Protein AF-A0A150N2N0-F1 (afdb_monomer)

Radius of gyration: 21.93 Å; Cα contacts (8 Å, |Δi|>4): 227; chains: 1; bounding box: 65×49×50 Å

Mean predicted aligned error: 9.61 Å

Sequence (231 aa):
MAVIAIAGAIGAVGRRQTVTPSSVGITPFIRRSTGFLLLSLFAVLLIALPLARAWIHSPLWALFDSFYRAGALVFGGGHVVLPLLEAEVVPQGWVTASQFLAGYSAAQAVPGPLFTLAAYIGMAAFGWKGALVATIGIFLPSFLLVLGAFPFWHWLRHQPRFQAALAGINAAVVGILLAALYDPIWTKAVNEPADFTFALSAFLLLAVWKWPAWAVVLVSFVGGWLRALFG

Nearest PDB structures (foldseek):
  7ae6-assembly1_B  TM=2.135E-01  e=1.961E+00  Aphanizomenon flos-aquae 2012/KM1/D3
  1mki-assembly1_A  TM=2.345E-01  e=3.061E+00  Bacillus subtilis
  3agf-assembly1_B-2  TM=2.404E-01  e=3.997E+00  Bacillus subtilis
  2osu-assembly1_B  TM=1.848E-01  e=7.128E+00  Bacillus subtilis

Solvent-accessible surface area (backbone atoms only — not comparable to full-atom values): 12308 Å² total; per-residue (Å²): 107,68,66,41,54,51,28,21,54,51,18,39,72,42,79,71,51,82,70,81,72,76,85,78,81,77,78,66,88,53,56,61,68,58,13,51,52,30,42,49,49,44,55,47,50,70,56,47,38,65,59,44,48,78,77,45,92,42,72,66,55,49,44,25,37,52,26,26,51,43,34,61,70,56,70,86,56,67,75,58,38,48,64,52,48,49,66,57,35,39,83,71,63,47,40,53,68,67,56,51,50,51,41,51,54,52,35,70,72,42,96,67,65,56,66,57,35,37,31,50,51,16,32,70,50,54,36,72,63,24,16,52,41,22,41,48,18,33,47,48,40,51,52,28,47,53,60,17,43,47,46,45,42,76,61,48,67,71,34,44,45,54,48,15,16,51,52,21,27,52,51,37,52,52,50,51,52,50,46,42,47,47,53,62,49,41,65,71,61,46,84,47,79,65,40,44,53,53,53,50,50,48,46,44,40,44,72,75,68,59,48,58,67,72,59,48,51,50,53,52,48,54,54,52,53,53,48,69,74,78,107

Structure (mmCIF, N/CA/C/O backbone):
data_AF-A0A150N2N0-F1
#
_entry.id   AF-A0A150N2N0-F1
#
loop_
_atom_site.group_PDB
_atom_site.id
_atom_site.type_symbol
_atom_site.label_atom_id
_atom_site.label_alt_id
_atom_site.label_comp_id
_atom_site.label_asym_id
_atom_site.label_entity_id
_atom_site.label_seq_id
_atom_site.pdbx_PDB_ins_code
_atom_site.Cartn_x
_atom_site.Cartn_y
_atom_site.Cartn_z
_atom_site.occupancy
_atom_site.B_iso_or_equiv
_atom_site.auth_seq_id
_atom_site.auth_comp_id
_atom_site.auth_asym_id
_atom_site.auth_atom_id
_atom_site.pdbx_PDB_model_num
ATOM 1 N N . MET A 1 1 ? 0.603 -7.672 8.193 1.00 64.75 1 MET A N 1
ATOM 2 C CA . MET A 1 1 ? -0.777 -8.219 8.181 1.00 64.75 1 MET A CA 1
ATOM 3 C C . MET A 1 1 ? -1.097 -9.072 9.403 1.00 64.75 1 MET A C 1
ATOM 5 O O . MET A 1 1 ? -2.051 -8.738 10.091 1.00 64.75 1 MET A O 1
ATOM 9 N N . ALA A 1 2 ? -0.305 -10.103 9.730 1.00 75.56 2 ALA A N 1
ATOM 10 C CA . ALA A 1 2 ? -0.555 -10.960 10.900 1.00 75.56 2 ALA A CA 1
ATOM 11 C C . ALA A 1 2 ? -0.675 -10.176 12.224 1.00 75.56 2 ALA A C 1
ATOM 13 O O . ALA A 1 2 ? -1.624 -10.381 12.970 1.00 75.56 2 ALA A O 1
ATOM 14 N N . VAL A 1 3 ? 0.216 -9.205 12.461 1.00 79.19 3 VAL A N 1
ATOM 15 C CA . VAL A 1 3 ? 0.183 -8.339 13.657 1.00 79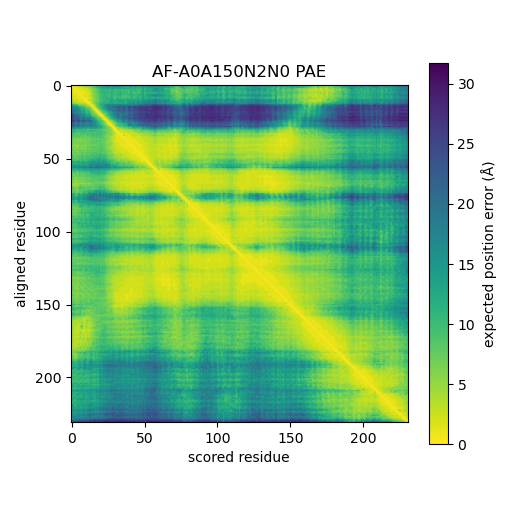.19 3 VAL A CA 1
ATOM 16 C C . VAL A 1 3 ? -1.131 -7.553 13.765 1.00 79.19 3 VAL A C 1
ATOM 18 O O . VAL A 1 3 ? -1.731 -7.500 14.833 1.00 79.19 3 VAL A O 1
ATOM 21 N N . ILE A 1 4 ? -1.620 -7.002 12.650 1.00 79.06 4 ILE A N 1
ATOM 22 C CA . ILE A 1 4 ? -2.876 -6.239 12.597 1.00 79.06 4 ILE A CA 1
ATOM 23 C C . ILE A 1 4 ? -4.077 -7.157 12.862 1.00 79.06 4 ILE A C 1
ATOM 25 O O . ILE A 1 4 ? -4.966 -6.803 13.633 1.00 79.06 4 ILE A O 1
ATOM 29 N N . ALA A 1 5 ? -4.089 -8.353 12.265 1.00 79.75 5 ALA A N 1
ATOM 30 C CA . ALA A 1 5 ? -5.158 -9.330 12.460 1.00 79.75 5 ALA A CA 1
ATOM 31 C C . ALA A 1 5 ? -5.227 -9.828 13.914 1.00 79.75 5 ALA A C 1
ATOM 33 O O . ALA A 1 5 ? -6.307 -9.873 14.502 1.00 79.75 5 ALA A O 1
ATOM 34 N N . ILE A 1 6 ? -4.073 -10.138 14.516 1.00 83.75 6 ILE A N 1
ATOM 35 C CA . ILE A 1 6 ? -3.967 -10.557 15.919 1.00 83.75 6 ILE A CA 1
ATOM 36 C C . ILE A 1 6 ? -4.420 -9.427 16.845 1.00 83.75 6 ILE A C 1
ATOM 38 O O . ILE A 1 6 ? -5.231 -9.658 17.736 1.00 83.75 6 ILE A O 1
ATOM 42 N N . ALA A 1 7 ? -3.970 -8.195 16.610 1.00 79.94 7 ALA A N 1
ATOM 43 C CA . ALA A 1 7 ? -4.387 -7.051 17.410 1.00 79.94 7 ALA A CA 1
ATOM 44 C C . ALA A 1 7 ? -5.886 -6.748 17.286 1.00 79.94 7 ALA A C 1
ATOM 46 O O . ALA A 1 7 ? -6.519 -6.394 18.278 1.00 79.94 7 ALA A O 1
ATOM 47 N N . GLY A 1 8 ? -6.478 -6.947 16.105 1.00 77.62 8 GLY A N 1
ATOM 48 C CA . GLY A 1 8 ? -7.925 -6.869 15.911 1.00 77.62 8 GLY A CA 1
ATOM 49 C C . GLY A 1 8 ? -8.683 -7.949 16.684 1.00 77.62 8 GLY A C 1
ATOM 50 O O . GLY A 1 8 ? -9.685 -7.644 17.327 1.00 77.62 8 GLY A O 1
ATOM 51 N N . ALA A 1 9 ? -8.189 -9.190 16.689 1.00 82.44 9 ALA A N 1
ATOM 52 C CA . ALA A 1 9 ? -8.776 -10.282 17.465 1.00 82.44 9 ALA A CA 1
ATOM 53 C C . ALA A 1 9 ? -8.663 -10.035 18.980 1.00 82.44 9 ALA A C 1
ATOM 55 O O . ALA A 1 9 ? -9.652 -10.164 19.702 1.00 82.44 9 ALA A O 1
ATOM 56 N N . ILE A 1 10 ? -7.490 -9.604 19.456 1.00 83.06 10 ILE A N 1
ATOM 57 C CA . ILE A 1 10 ? -7.262 -9.230 20.859 1.00 83.06 10 ILE A CA 1
ATOM 58 C C . ILE A 1 10 ? -8.149 -8.043 21.240 1.00 83.06 10 ILE A C 1
ATOM 60 O O . ILE A 1 10 ? -8.784 -8.074 22.288 1.00 83.06 10 ILE A O 1
ATOM 64 N N . GLY A 1 11 ? -8.259 -7.029 20.379 1.00 77.69 11 GLY A N 1
ATOM 65 C CA . GLY A 1 11 ? -9.152 -5.888 20.573 1.00 77.69 11 GLY A CA 1
ATOM 66 C C . GLY A 1 11 ? -10.621 -6.304 20.660 1.00 77.69 11 GLY A C 1
ATOM 67 O O . GLY A 1 11 ? -11.327 -5.858 21.556 1.00 77.69 11 GLY A O 1
ATOM 68 N N . ALA A 1 12 ? -11.075 -7.223 19.802 1.00 77.06 12 ALA A N 1
ATOM 69 C CA . ALA A 1 12 ? -12.449 -7.736 19.808 1.00 77.06 12 ALA A CA 1
ATOM 70 C C . ALA A 1 12 ? -12.810 -8.516 21.087 1.00 77.06 12 ALA A C 1
ATOM 72 O O . ALA A 1 12 ? -13.980 -8.541 21.488 1.00 77.06 12 ALA A O 1
ATOM 73 N N . VAL A 1 13 ? -11.817 -9.171 21.698 1.00 79.31 13 VAL A N 1
ATOM 74 C CA . VAL A 1 13 ? -11.944 -9.948 22.943 1.00 79.31 13 VAL A CA 1
ATOM 75 C C . VAL A 1 13 ? -11.681 -9.081 24.188 1.00 79.31 13 VAL A C 1
ATOM 77 O O . VAL A 1 13 ? -12.205 -9.374 25.263 1.00 79.31 13 VAL A O 1
ATOM 80 N N . GLY A 1 14 ? -10.913 -7.998 24.044 1.00 71.25 14 GLY A N 1
ATOM 81 C CA . GLY A 1 14 ? -10.526 -7.057 25.094 1.00 71.25 14 GLY A CA 1
ATOM 82 C C . GLY A 1 14 ? -11.666 -6.177 25.623 1.00 71.25 14 GLY A C 1
ATOM 83 O O . GLY A 1 14 ? -12.816 -6.250 25.182 1.00 71.25 14 GLY A O 1
ATOM 84 N N . ARG A 1 15 ? -11.361 -5.345 26.633 1.00 63.00 15 ARG A N 1
ATOM 85 C CA . ARG A 1 15 ? -12.365 -4.530 27.345 1.00 63.00 15 ARG A CA 1
ATOM 86 C C . ARG A 1 15 ? -13.169 -3.659 26.374 1.00 63.00 15 ARG A C 1
ATOM 88 O O . ARG A 1 15 ? -12.616 -2.872 25.613 1.00 63.00 15 ARG A O 1
ATOM 95 N N . ARG A 1 16 ? -14.495 -3.785 26.473 1.00 61.50 16 ARG A N 1
ATOM 96 C CA . ARG A 1 16 ? -15.495 -3.072 25.669 1.00 61.50 16 ARG A CA 1
ATOM 97 C C . ARG A 1 16 ? -15.405 -1.571 25.946 1.00 61.50 16 ARG A C 1
ATOM 99 O O . ARG A 1 16 ? -15.968 -1.095 26.926 1.00 61.50 16 ARG A O 1
ATOM 106 N N . GLN A 1 17 ? -14.698 -0.831 25.102 1.00 55.53 17 GLN A N 1
ATOM 107 C CA . GLN A 1 17 ? -14.782 0.625 25.100 1.00 55.53 17 GLN A CA 1
ATOM 108 C C . GLN A 1 17 ? -15.999 1.020 24.268 1.00 55.53 17 GLN A C 1
ATOM 110 O O . GLN A 1 17 ? -16.064 0.734 23.076 1.00 55.53 17 GLN A O 1
ATOM 115 N N . THR A 1 18 ? -16.991 1.631 24.909 1.00 53.84 18 THR A N 1
ATOM 116 C CA . THR A 1 18 ? -18.127 2.247 24.224 1.00 53.84 18 THR A CA 1
ATOM 117 C C . THR A 1 18 ? -17.672 3.599 23.695 1.00 53.84 18 THR A C 1
ATOM 119 O O . THR A 1 18 ? -17.718 4.597 24.412 1.00 53.84 18 THR A O 1
ATOM 122 N N . VAL A 1 19 ? -17.193 3.640 22.454 1.00 57.94 19 VAL A N 1
ATOM 123 C CA . VAL A 1 19 ? -17.004 4.914 21.760 1.00 57.94 19 VAL A CA 1
ATOM 124 C C . VAL A 1 19 ? -18.392 5.368 21.329 1.00 57.94 19 VAL A C 1
ATOM 126 O O . VAL A 1 19 ? -19.031 4.705 20.511 1.00 57.94 19 VAL A O 1
ATOM 129 N N . THR A 1 20 ? -18.895 6.456 21.910 1.00 55.44 20 THR A N 1
ATOM 130 C CA . THR A 1 20 ? -20.211 7.018 21.584 1.00 55.44 20 THR A CA 1
ATOM 131 C C . THR A 1 20 ? -20.227 7.402 20.098 1.00 55.44 20 THR A C 1
ATOM 133 O O . THR A 1 20 ? -19.494 8.311 19.703 1.00 55.44 20 THR A O 1
ATOM 136 N N . PRO A 1 21 ? -20.984 6.707 19.229 1.00 57.72 21 PRO A N 1
ATOM 137 C CA . PRO A 1 21 ? -20.920 6.970 17.798 1.00 57.72 21 PRO A CA 1
ATOM 138 C C . PRO A 1 21 ? -21.544 8.336 17.479 1.00 57.72 21 PRO A C 1
ATOM 140 O O . PRO A 1 21 ? -22.684 8.603 17.849 1.00 57.72 21 PRO A O 1
ATOM 143 N N . SER A 1 22 ? -20.820 9.197 16.756 1.00 56.09 22 SER A N 1
ATOM 144 C CA . SER A 1 22 ? -21.325 10.497 16.287 1.00 56.09 22 SER A CA 1
ATOM 145 C C . SER A 1 22 ? -22.575 10.313 15.411 1.00 56.09 22 SER A C 1
ATOM 147 O O . SER A 1 22 ? -22.555 9.531 14.460 1.00 56.09 22 SER A O 1
ATOM 149 N N . SER A 1 23 ? -23.660 11.026 15.703 1.00 52.75 23 SER A N 1
ATOM 150 C CA . SER A 1 23 ? -25.030 10.814 15.198 1.00 52.75 23 SER A CA 1
ATOM 151 C C . SER A 1 23 ? -25.284 11.158 13.718 1.00 52.75 23 SER A C 1
ATOM 153 O O . SER A 1 23 ? -26.412 11.467 13.341 1.00 52.75 23 SER A O 1
ATOM 155 N N . VAL A 1 24 ? -24.283 11.072 12.836 1.00 58.88 24 VAL A N 1
ATOM 156 C CA . VAL A 1 24 ? -24.518 11.222 11.392 1.00 58.88 24 VAL A CA 1
ATOM 157 C C . VAL A 1 24 ? -25.285 9.990 10.901 1.00 58.88 24 VAL A C 1
ATOM 159 O O . VAL A 1 24 ? -24.726 8.895 10.765 1.00 58.88 24 VAL A O 1
ATOM 162 N N . GLY A 1 25 ? -26.595 10.163 10.719 1.00 57.44 25 GLY A N 1
ATOM 163 C CA . GLY A 1 25 ? -27.523 9.156 10.223 1.00 57.44 25 GLY A CA 1
ATOM 164 C C . GLY A 1 25 ? -27.363 8.971 8.721 1.00 57.44 25 GLY A C 1
ATOM 165 O O . GLY A 1 25 ? -27.988 9.674 7.936 1.00 57.44 25 GLY A O 1
ATOM 166 N N . ILE A 1 26 ? -26.523 8.021 8.315 1.00 64.69 26 ILE A N 1
ATOM 167 C CA . ILE A 1 26 ? -26.463 7.567 6.924 1.00 64.69 26 ILE A CA 1
ATOM 168 C C . ILE A 1 26 ? -27.561 6.517 6.750 1.00 64.69 26 ILE A C 1
ATOM 170 O O . ILE A 1 26 ? -27.473 5.426 7.320 1.00 64.69 26 ILE A O 1
ATOM 174 N N . THR A 1 27 ? -28.608 6.842 5.996 1.00 66.69 27 THR A N 1
ATOM 175 C CA . THR A 1 27 ? -29.641 5.872 5.623 1.00 66.69 27 THR A CA 1
ATOM 176 C C . THR A 1 27 ? -29.081 4.930 4.548 1.00 66.69 27 THR A C 1
ATOM 178 O O . THR A 1 27 ? -28.557 5.386 3.528 1.00 66.69 27 THR A O 1
ATOM 181 N N . PRO A 1 28 ? -29.127 3.600 4.750 1.00 66.00 28 PRO A N 1
ATOM 182 C CA . PRO A 1 28 ? -28.588 2.668 3.772 1.00 66.00 28 PRO A CA 1
ATOM 183 C C . PRO A 1 28 ? -29.508 2.595 2.545 1.00 66.00 28 PRO A C 1
ATOM 185 O O . PRO A 1 28 ? -30.591 2.024 2.605 1.00 66.00 28 PRO A O 1
ATOM 188 N N . PHE A 1 29 ? -29.057 3.145 1.417 1.00 72.12 29 PHE A N 1
ATOM 189 C CA . PHE A 1 29 ? -29.706 3.010 0.106 1.00 72.12 29 PHE A CA 1
ATOM 190 C C . PHE A 1 29 ? -29.569 1.592 -0.499 1.00 72.12 29 PHE A C 1
ATOM 192 O O . PHE A 1 29 ? -30.350 1.195 -1.357 1.00 72.12 29 PHE A O 1
ATOM 199 N N . ILE A 1 30 ? -28.590 0.799 -0.044 1.00 80.50 30 ILE A N 1
ATOM 200 C CA . ILE A 1 30 ? -28.284 -0.539 -0.581 1.00 80.50 30 ILE A CA 1
ATOM 201 C C . ILE A 1 30 ? -28.975 -1.629 0.251 1.00 80.50 30 ILE A C 1
ATOM 203 O O . ILE A 1 30 ? -28.965 -1.598 1.482 1.00 80.50 30 ILE A O 1
ATOM 207 N N . ARG A 1 31 ? -29.542 -2.646 -0.413 1.00 86.31 31 ARG A N 1
ATOM 208 C CA . ARG A 1 31 ? -30.164 -3.806 0.250 1.00 86.31 31 ARG A CA 1
ATOM 209 C C . ARG A 1 31 ? -29.100 -4.732 0.859 1.00 86.31 31 ARG A C 1
ATOM 211 O O . ARG A 1 31 ? -28.061 -4.984 0.252 1.00 86.31 31 ARG A O 1
ATOM 218 N N . ARG A 1 32 ? -29.384 -5.326 2.027 1.00 85.75 32 ARG A N 1
ATOM 219 C CA . ARG A 1 32 ? -28.456 -6.250 2.721 1.00 85.75 32 ARG A CA 1
ATOM 220 C C . ARG A 1 32 ? -28.019 -7.451 1.870 1.00 85.75 32 ARG A C 1
ATOM 222 O O . ARG A 1 32 ? -26.875 -7.872 1.978 1.00 85.75 32 ARG A O 1
ATOM 229 N N . SER A 1 33 ? -28.895 -7.974 1.008 1.00 87.88 33 SER A N 1
ATOM 230 C CA . SER A 1 33 ? -28.568 -9.073 0.085 1.00 87.88 33 SER A CA 1
ATOM 231 C C . SER A 1 33 ? -27.480 -8.685 -0.919 1.00 87.88 33 SER A C 1
ATOM 233 O O . SER A 1 33 ? -26.556 -9.456 -1.153 1.00 87.88 33 SER A O 1
ATOM 235 N N . THR A 1 34 ? -27.559 -7.469 -1.467 1.00 89.94 34 THR A N 1
ATOM 236 C CA . THR A 1 34 ? -26.540 -6.914 -2.366 1.00 89.94 34 THR A CA 1
ATOM 237 C C . THR A 1 34 ? -25.222 -6.713 -1.623 1.00 89.94 34 THR A C 1
ATOM 239 O O . THR A 1 34 ? -24.168 -7.024 -2.164 1.00 89.94 34 THR A O 1
ATOM 242 N N . GLY A 1 35 ? -25.281 -6.281 -0.359 1.00 89.81 35 GLY A N 1
ATOM 243 C CA . GLY A 1 35 ? -24.103 -6.181 0.504 1.00 89.81 35 GLY A CA 1
ATOM 244 C C . GLY A 1 35 ? -23.360 -7.510 0.651 1.00 89.81 35 GLY A C 1
ATOM 245 O O . GLY A 1 35 ? -22.162 -7.577 0.390 1.00 89.81 35 GLY A O 1
ATOM 246 N N . PHE A 1 36 ? -24.079 -8.584 0.997 1.00 92.62 36 PHE A N 1
ATOM 247 C CA . PHE A 1 36 ? -23.489 -9.924 1.075 1.00 92.62 36 PHE A CA 1
ATOM 248 C C . PHE A 1 36 ? -22.896 -10.374 -0.257 1.00 92.62 36 PHE A C 1
ATOM 250 O O . PHE A 1 36 ? -21.769 -10.852 -0.271 1.00 92.62 36 PHE A O 1
ATOM 257 N N . LEU A 1 37 ? -23.604 -10.171 -1.370 1.00 94.62 37 LEU A N 1
ATOM 258 C CA . LEU A 1 37 ? -23.110 -10.553 -2.692 1.00 94.62 37 LEU A CA 1
ATOM 259 C C . LEU A 1 37 ? -21.790 -9.849 -3.043 1.00 94.62 37 LEU A C 1
ATOM 261 O O . LEU A 1 37 ? -20.869 -10.500 -3.527 1.00 94.62 37 LEU A O 1
ATOM 265 N N . LEU A 1 38 ? -21.668 -8.550 -2.759 1.00 94.69 38 LEU A N 1
ATOM 266 C CA . LEU A 1 38 ? -20.443 -7.784 -3.016 1.00 94.69 38 LEU A CA 1
ATOM 267 C C . LEU A 1 38 ? -19.278 -8.225 -2.120 1.00 94.69 38 LEU A C 1
ATOM 269 O O . LEU A 1 38 ? -18.155 -8.359 -2.602 1.00 94.69 38 LEU A O 1
ATOM 273 N N . LEU A 1 39 ? -19.541 -8.500 -0.838 1.00 93.69 39 LEU A N 1
ATOM 274 C CA . LEU A 1 39 ? -18.525 -9.003 0.094 1.00 93.69 39 LEU A CA 1
ATOM 275 C C . LEU A 1 39 ? -18.078 -10.427 -0.260 1.00 93.69 39 LEU A C 1
ATOM 277 O O . LEU A 1 39 ? -16.888 -10.737 -0.205 1.00 93.69 39 LEU A O 1
ATOM 281 N N . SER A 1 40 ? -19.014 -11.287 -0.663 1.00 94.44 40 SER A N 1
ATOM 282 C CA . SER A 1 40 ? -18.711 -12.625 -1.166 1.00 94.44 40 SER A CA 1
ATOM 283 C C . SER A 1 40 ? -17.900 -12.550 -2.453 1.00 94.44 40 SER A C 1
ATOM 285 O O . SER A 1 40 ? -16.893 -13.239 -2.559 1.00 94.44 40 SER A O 1
ATOM 287 N N . LEU A 1 41 ? -18.274 -11.682 -3.397 1.00 95.44 41 LEU A N 1
ATOM 288 C CA . LEU A 1 41 ? -17.510 -11.462 -4.624 1.00 95.44 41 LEU A CA 1
ATOM 289 C C . LEU A 1 41 ? -16.088 -10.980 -4.317 1.00 95.44 41 LEU A C 1
ATOM 291 O O . LEU A 1 41 ? -15.139 -11.507 -4.888 1.00 95.44 41 LEU A O 1
ATOM 295 N N . PHE A 1 42 ? -15.927 -10.044 -3.377 1.00 95.19 42 PHE A N 1
ATOM 296 C CA . PHE A 1 42 ? -14.611 -9.592 -2.926 1.00 95.19 42 PHE A CA 1
ATOM 297 C C . PHE A 1 42 ? -13.740 -10.756 -2.433 1.00 95.19 42 PHE A C 1
ATOM 299 O O . PHE A 1 42 ? -12.600 -10.909 -2.880 1.00 95.19 42 PHE A O 1
ATOM 306 N N . ALA A 1 43 ? -14.285 -11.584 -1.535 1.00 93.94 43 ALA A N 1
ATOM 307 C CA . ALA A 1 43 ? -13.566 -12.706 -0.941 1.00 93.94 43 ALA A CA 1
ATOM 308 C C . ALA A 1 43 ? -13.248 -13.797 -1.974 1.00 93.94 43 ALA A C 1
ATOM 310 O O . ALA A 1 43 ? -12.134 -14.319 -2.001 1.00 93.94 43 ALA A O 1
ATOM 311 N N . VAL A 1 44 ? -14.206 -14.105 -2.853 1.00 94.88 44 VAL A N 1
ATOM 312 C CA . VAL A 1 44 ? -14.024 -15.067 -3.942 1.00 94.88 44 VAL A CA 1
ATOM 313 C C . VAL A 1 44 ? -12.931 -14.592 -4.887 1.00 94.88 44 VAL A C 1
ATOM 315 O O . VAL A 1 44 ? -12.029 -15.368 -5.166 1.00 94.88 44 VAL A O 1
ATOM 318 N N . LEU A 1 45 ? -12.945 -13.333 -5.333 1.00 93.75 45 LEU A N 1
ATOM 319 C CA . LEU A 1 45 ? -11.901 -12.798 -6.212 1.00 93.75 45 LEU A CA 1
ATOM 320 C C . LEU A 1 45 ? -10.519 -12.837 -5.549 1.00 93.75 45 LEU A C 1
ATOM 322 O O . LEU A 1 45 ? -9.552 -13.231 -6.192 1.00 93.75 45 LEU A O 1
ATOM 326 N N . LEU A 1 46 ? -10.425 -12.513 -4.256 1.00 92.06 46 LEU A N 1
ATOM 327 C CA . LEU A 1 46 ? -9.152 -12.513 -3.528 1.00 92.06 46 LEU A CA 1
ATOM 328 C C . LEU A 1 46 ? -8.489 -13.900 -3.476 1.00 92.06 46 LEU A C 1
ATOM 330 O O . LEU A 1 46 ? -7.264 -13.991 -3.465 1.00 92.06 46 LEU A O 1
ATOM 334 N N . ILE A 1 47 ? -9.291 -14.968 -3.446 1.00 92.44 47 ILE A N 1
ATOM 335 C CA . ILE A 1 47 ? -8.811 -16.356 -3.388 1.00 92.44 47 ILE A CA 1
ATOM 336 C C . ILE A 1 47 ? -8.695 -16.960 -4.793 1.00 92.44 47 ILE A C 1
ATOM 338 O O . ILE A 1 47 ? -7.723 -17.646 -5.099 1.00 92.44 47 ILE A O 1
ATOM 342 N N . ALA A 1 48 ? -9.671 -16.712 -5.663 1.00 91.38 48 ALA A N 1
ATOM 343 C CA . ALA A 1 48 ? -9.758 -17.333 -6.978 1.00 91.38 48 ALA A CA 1
ATOM 344 C C . ALA A 1 48 ? -8.744 -16.762 -7.976 1.00 91.38 48 ALA A C 1
ATOM 346 O O . ALA A 1 48 ? -8.237 -17.522 -8.793 1.00 91.38 48 ALA A O 1
ATOM 347 N N . LEU A 1 49 ? -8.418 -15.464 -7.920 1.00 90.44 49 LEU A N 1
ATOM 348 C CA . LEU A 1 49 ? -7.448 -14.841 -8.831 1.00 90.44 49 LEU A CA 1
ATOM 349 C C . LEU A 1 49 ? -6.041 -15.465 -8.764 1.00 90.44 49 LEU A C 1
ATOM 351 O O . LEU A 1 49 ? -5.554 -15.881 -9.822 1.00 90.44 49 LEU A O 1
ATOM 355 N N . PRO A 1 50 ? -5.406 -15.628 -7.583 1.00 87.94 50 PRO A N 1
ATOM 356 C CA . PRO A 1 50 ? -4.079 -16.238 -7.503 1.00 87.94 50 PRO A CA 1
ATOM 357 C C . PRO A 1 50 ? -4.105 -17.725 -7.876 1.00 87.94 50 PRO A C 1
ATOM 359 O O . PRO A 1 50 ? -3.153 -18.225 -8.471 1.00 87.94 50 PRO A O 1
ATOM 362 N N . LEU A 1 51 ? -5.208 -18.432 -7.597 1.00 88.75 51 LEU A N 1
ATOM 363 C CA . LEU A 1 51 ? -5.391 -19.815 -8.046 1.00 88.75 51 LEU A CA 1
ATOM 364 C C . LEU A 1 51 ? -5.510 -19.889 -9.569 1.00 88.75 51 LEU A C 1
ATOM 366 O O . LEU A 1 51 ? -4.850 -20.709 -10.197 1.00 88.75 51 LEU A O 1
ATOM 370 N N . ALA A 1 52 ? -6.307 -19.009 -10.174 1.00 87.31 52 ALA A N 1
ATOM 371 C CA . ALA A 1 52 ? -6.504 -18.946 -11.617 1.00 87.31 52 ALA A CA 1
ATOM 372 C C . ALA A 1 52 ? -5.217 -18.556 -12.357 1.00 87.31 52 ALA A C 1
ATOM 374 O O . ALA A 1 52 ? -4.981 -19.044 -13.460 1.00 87.31 52 ALA A O 1
ATOM 375 N N . ARG A 1 53 ? -4.347 -17.744 -11.742 1.00 84.56 53 ARG A N 1
ATOM 376 C CA . ARG A 1 53 ? -3.027 -17.393 -12.289 1.00 84.56 53 ARG A CA 1
ATOM 377 C C . ARG A 1 53 ? -2.139 -18.615 -12.542 1.00 84.56 53 ARG A C 1
ATOM 379 O O . ARG A 1 53 ? -1.342 -18.578 -13.470 1.00 84.56 53 ARG A O 1
ATOM 386 N N . ALA A 1 54 ? -2.296 -19.701 -11.781 1.00 82.31 54 ALA A N 1
ATOM 387 C CA . ALA A 1 54 ? -1.543 -20.938 -12.009 1.00 82.31 54 ALA A CA 1
ATOM 388 C C . ALA A 1 54 ? -1.937 -21.664 -13.311 1.00 82.31 54 ALA A C 1
ATOM 390 O O . ALA A 1 54 ? -1.157 -22.452 -13.836 1.00 82.31 54 ALA A O 1
ATOM 391 N N . TRP A 1 55 ? -3.135 -21.396 -13.840 1.00 86.94 55 TRP A N 1
ATOM 392 C CA . TRP A 1 55 ? -3.677 -22.065 -15.028 1.00 86.94 55 TRP A CA 1
ATOM 393 C C . TRP A 1 55 ? -3.748 -21.128 -16.243 1.00 86.94 55 TRP A C 1
ATOM 395 O O . TRP A 1 55 ? -3.628 -21.567 -17.387 1.00 86.94 55 TRP A O 1
ATOM 405 N N . ILE A 1 56 ? -3.925 -19.824 -16.008 1.00 85.75 56 ILE A N 1
ATOM 406 C CA . ILE A 1 56 ? -4.090 -18.799 -17.041 1.00 85.75 56 ILE A CA 1
ATOM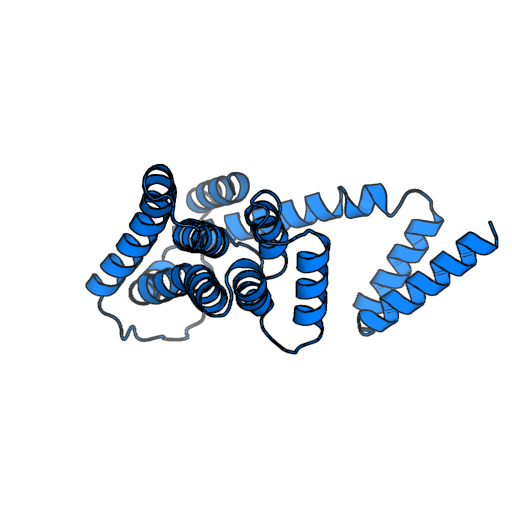 407 C C . ILE A 1 56 ? -2.761 -18.070 -17.260 1.00 85.75 56 ILE A C 1
ATOM 409 O O . ILE A 1 56 ? -2.389 -17.176 -16.504 1.00 85.75 56 ILE A O 1
ATOM 413 N N . HIS A 1 57 ? -2.089 -18.378 -18.369 1.00 81.81 57 HIS A N 1
ATOM 414 C CA . HIS A 1 57 ? -0.804 -17.783 -18.761 1.00 81.81 57 HIS A CA 1
ATOM 415 C C . HIS A 1 57 ? -0.943 -16.392 -19.421 1.00 81.81 57 HIS A C 1
ATOM 417 O O . HIS A 1 57 ? -0.205 -16.052 -20.343 1.00 81.81 57 HIS A O 1
ATOM 423 N N . SER A 1 58 ? -1.909 -15.578 -18.983 1.00 89.25 58 SER A N 1
ATOM 424 C CA . SER A 1 58 ? -2.140 -14.242 -19.547 1.00 89.25 58 SER A CA 1
ATOM 425 C C . SER A 1 58 ? -1.453 -13.157 -18.709 1.00 89.25 58 SER A C 1
ATOM 427 O O . SER A 1 58 ? -1.751 -13.036 -17.516 1.00 89.25 58 SER A O 1
ATOM 429 N N . PRO A 1 59 ? -0.605 -12.301 -19.310 1.00 89.38 59 PRO A N 1
ATOM 430 C CA . PRO A 1 59 ? 0.087 -11.240 -18.578 1.00 89.38 59 PRO A CA 1
ATOM 431 C C . PRO A 1 59 ? -0.876 -10.196 -17.991 1.00 89.38 59 PRO A C 1
ATOM 433 O O . PRO A 1 59 ? -0.658 -9.705 -16.887 1.00 89.38 59 PRO A O 1
ATOM 436 N N . LEU A 1 60 ? -1.991 -9.907 -18.673 1.00 91.69 60 LEU A N 1
ATOM 437 C CA . LEU A 1 60 ? -3.018 -8.992 -18.158 1.00 91.69 60 LEU A CA 1
ATOM 438 C C . LEU A 1 60 ? -3.774 -9.582 -16.962 1.00 91.69 60 LEU A C 1
ATOM 440 O O . LEU A 1 60 ? -4.187 -8.842 -16.074 1.00 91.69 60 LEU A O 1
ATOM 444 N N . TRP A 1 61 ? -3.946 -10.905 -16.923 1.00 91.94 61 TRP A N 1
ATOM 445 C CA . TRP A 1 61 ? -4.571 -11.571 -15.782 1.00 91.94 61 TRP A CA 1
ATOM 446 C C . TRP A 1 61 ? -3.668 -11.518 -14.552 1.00 91.94 61 TRP A C 1
ATOM 448 O O . TRP A 1 61 ? -4.130 -11.184 -13.464 1.00 91.94 61 TRP A O 1
ATOM 458 N N . ALA A 1 62 ? -2.371 -11.772 -14.743 1.00 92.12 62 ALA A N 1
ATOM 459 C CA . ALA A 1 62 ? -1.376 -11.629 -13.687 1.00 92.12 62 ALA A CA 1
ATOM 460 C C . ALA A 1 62 ? -1.308 -10.183 -13.166 1.00 92.12 62 ALA A C 1
ATOM 462 O O . ALA A 1 62 ? -1.281 -9.978 -11.956 1.00 92.12 62 ALA A O 1
ATOM 463 N N . LEU A 1 63 ? -1.359 -9.187 -14.060 1.00 93.88 63 LEU A N 1
ATOM 464 C CA . LEU A 1 63 ? -1.438 -7.777 -13.676 1.00 93.88 63 LEU A CA 1
ATOM 465 C C . LEU A 1 63 ? -2.687 -7.500 -12.828 1.00 93.88 63 LEU A C 1
ATOM 467 O O . LEU A 1 63 ? -2.589 -6.894 -11.766 1.00 93.88 63 LEU A O 1
ATOM 471 N N . PHE A 1 64 ? -3.860 -7.957 -13.269 1.00 94.88 64 PHE A N 1
ATOM 472 C CA . PHE A 1 64 ? -5.102 -7.759 -12.527 1.00 94.88 64 PHE A CA 1
ATOM 473 C C . PHE A 1 64 ? -5.047 -8.382 -11.127 1.00 94.88 64 PHE A C 1
ATOM 475 O O . PHE A 1 64 ? -5.389 -7.710 -10.159 1.00 94.88 64 PHE A O 1
ATOM 482 N N . ASP A 1 65 ? -4.584 -9.630 -11.016 1.00 93.56 65 ASP A N 1
ATOM 483 C CA . ASP A 1 65 ? -4.393 -10.339 -9.746 1.00 93.56 65 ASP A CA 1
ATOM 484 C C . ASP A 1 65 ? -3.461 -9.573 -8.795 1.00 93.56 65 ASP A C 1
ATOM 486 O O . ASP A 1 65 ? -3.852 -9.250 -7.670 1.00 93.56 65 ASP A O 1
ATOM 490 N N . SER A 1 66 ? -2.261 -9.211 -9.259 1.00 92.69 66 SER A N 1
ATOM 491 C CA . SER A 1 66 ? -1.279 -8.475 -8.456 1.00 92.69 66 SER A CA 1
ATOM 492 C C . SER A 1 66 ? -1.838 -7.137 -7.958 1.00 92.69 66 SER A C 1
ATOM 494 O O . SER A 1 66 ? -1.725 -6.823 -6.773 1.00 92.69 66 SER A O 1
ATOM 496 N N . PHE A 1 67 ? -2.511 -6.369 -8.822 1.00 93.75 67 PHE A N 1
ATOM 497 C CA . PHE A 1 67 ? -3.087 -5.073 -8.448 1.00 93.75 67 PHE A CA 1
ATOM 498 C C . PHE A 1 67 ? -4.335 -5.204 -7.565 1.00 93.75 67 PHE A C 1
ATOM 500 O O . PHE A 1 67 ? -4.510 -4.401 -6.647 1.00 93.75 67 PHE A O 1
ATOM 507 N N . TYR A 1 68 ? -5.167 -6.227 -7.776 1.00 94.25 68 TYR A N 1
ATOM 508 C CA . TYR A 1 68 ? -6.311 -6.535 -6.916 1.00 94.25 68 TYR A CA 1
ATOM 509 C C . TYR A 1 68 ? -5.869 -6.925 -5.508 1.00 94.25 68 TYR A C 1
ATOM 511 O O . TYR A 1 68 ? -6.396 -6.411 -4.520 1.00 94.25 68 TYR A O 1
ATOM 519 N N . ARG A 1 69 ? -4.853 -7.787 -5.393 1.00 91.38 69 ARG A N 1
ATOM 520 C CA . ARG A 1 69 ? -4.271 -8.178 -4.103 1.00 91.38 69 ARG A CA 1
ATOM 521 C C . ARG A 1 69 ? -3.601 -6.993 -3.420 1.00 91.38 69 ARG A C 1
ATOM 523 O O . ARG A 1 69 ? -3.846 -6.778 -2.236 1.00 91.38 69 ARG A O 1
ATOM 530 N N . ALA A 1 70 ? -2.826 -6.193 -4.154 1.00 90.12 70 ALA A N 1
ATOM 531 C CA . ALA A 1 70 ? -2.244 -4.969 -3.615 1.00 90.12 70 ALA A CA 1
ATOM 532 C C . ALA A 1 70 ? -3.340 -4.033 -3.080 1.00 90.12 70 ALA A C 1
ATOM 534 O O . ALA A 1 70 ? -3.286 -3.643 -1.919 1.00 90.12 70 ALA A O 1
ATOM 535 N N . GLY A 1 71 ? -4.389 -3.755 -3.861 1.00 89.19 71 GLY A N 1
ATOM 536 C CA . GLY A 1 71 ? -5.516 -2.918 -3.436 1.00 89.19 71 GLY A CA 1
ATOM 537 C C . GLY A 1 71 ? -6.273 -3.463 -2.218 1.00 89.19 71 GLY A C 1
ATOM 538 O O . GLY A 1 71 ? -6.654 -2.693 -1.340 1.00 89.19 71 GLY A O 1
ATOM 539 N N . ALA A 1 72 ? -6.455 -4.783 -2.119 1.00 89.38 72 ALA A N 1
ATOM 540 C CA . ALA A 1 72 ? -7.154 -5.429 -1.006 1.00 89.38 72 ALA A CA 1
ATOM 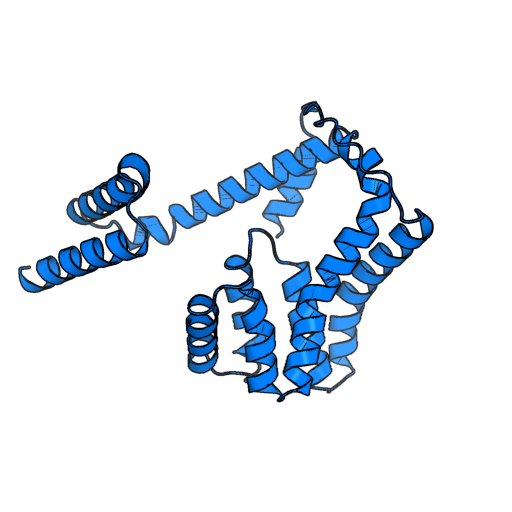541 C C . ALA A 1 72 ? -6.335 -5.486 0.298 1.00 89.38 72 ALA A C 1
ATOM 543 O O . ALA A 1 72 ? -6.910 -5.545 1.385 1.00 89.38 72 ALA A O 1
ATOM 544 N N . LEU A 1 73 ? -5.003 -5.512 0.200 1.00 85.00 73 LEU A N 1
ATOM 545 C CA . LEU A 1 73 ? -4.089 -5.700 1.334 1.00 85.00 73 LEU A CA 1
ATOM 546 C C . LEU A 1 73 ? -3.491 -4.388 1.856 1.00 85.00 73 LEU A C 1
ATOM 548 O O . LEU A 1 73 ? -2.692 -4.397 2.794 1.00 85.00 73 LEU A O 1
ATOM 552 N N . VAL A 1 74 ? -3.867 -3.259 1.270 1.00 80.06 74 VAL A N 1
ATOM 553 C CA . VAL A 1 74 ? -3.350 -1.953 1.661 1.00 80.06 74 VAL A CA 1
ATOM 554 C C . VAL A 1 74 ? -4.029 -1.453 2.925 1.00 80.06 74 VAL A C 1
ATOM 556 O O . VAL A 1 74 ? -5.228 -1.193 2.966 1.00 80.06 74 VAL A O 1
ATOM 559 N N . PHE A 1 75 ? -3.214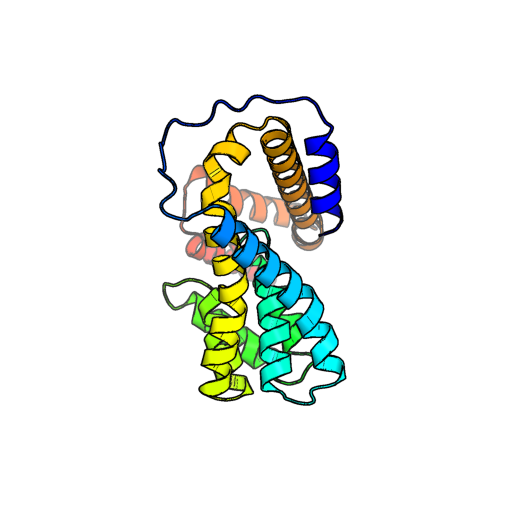 -1.258 3.958 1.00 67.12 75 PHE A N 1
ATOM 560 C CA . PHE A 1 75 ? -3.588 -0.607 5.207 1.00 67.12 75 PHE A CA 1
ATOM 561 C C . PHE A 1 75 ? -2.590 0.524 5.484 1.00 67.12 75 PHE A C 1
ATOM 563 O O . PHE A 1 75 ? -1.385 0.301 5.427 1.00 67.12 75 PHE A O 1
ATOM 570 N N . GLY A 1 76 ? -3.076 1.734 5.787 1.00 61.16 76 GLY A N 1
ATOM 571 C CA . GLY A 1 76 ? -2.209 2.861 6.181 1.00 61.16 76 GLY A CA 1
ATOM 572 C C . GLY A 1 76 ? -1.905 3.913 5.103 1.00 61.16 76 GLY A C 1
ATOM 573 O O . GLY A 1 76 ? -1.029 4.745 5.310 1.00 61.16 76 GLY A O 1
ATOM 574 N N . GLY A 1 77 ? -2.641 3.936 3.986 1.00 66.31 77 GLY A N 1
ATOM 575 C CA . GLY A 1 77 ? -2.574 5.011 2.983 1.00 66.31 77 GLY A CA 1
ATOM 576 C C . GLY A 1 77 ? -1.682 4.711 1.772 1.00 66.31 77 GLY A C 1
ATOM 577 O O . GLY A 1 77 ? -1.051 3.661 1.676 1.00 66.31 77 GLY A O 1
ATOM 578 N N . GLY A 1 78 ? -1.645 5.646 0.814 1.00 63.47 78 GLY A N 1
ATOM 579 C CA . GLY A 1 78 ? -1.047 5.429 -0.513 1.00 63.47 78 GLY A CA 1
ATOM 580 C C . GLY A 1 78 ? 0.464 5.161 -0.534 1.00 63.47 78 GLY A C 1
ATOM 581 O O . GLY A 1 78 ? 0.957 4.621 -1.512 1.00 63.47 78 GLY A O 1
ATOM 582 N N . HIS A 1 79 ? 1.200 5.486 0.534 1.00 65.12 79 HIS A N 1
ATOM 583 C CA . HIS A 1 79 ? 2.654 5.267 0.595 1.00 65.12 79 HIS A CA 1
ATOM 584 C C . HIS A 1 79 ? 3.007 3.828 1.002 1.00 65.12 79 HIS A C 1
ATOM 586 O O . HIS A 1 79 ? 4.067 3.324 0.652 1.00 65.12 79 HIS A O 1
ATOM 592 N N . VAL A 1 80 ? 2.093 3.137 1.692 1.00 71.50 80 VAL A N 1
ATOM 593 C CA . VAL A 1 80 ? 2.263 1.735 2.115 1.00 71.50 80 VAL A CA 1
ATOM 594 C C . VAL A 1 80 ? 1.919 0.761 0.975 1.00 71.50 80 VAL A C 1
ATOM 596 O O . VAL A 1 80 ? 2.340 -0.391 0.979 1.00 71.50 80 VAL A O 1
ATOM 599 N N . VAL A 1 81 ? 1.197 1.241 -0.044 1.00 80.00 81 VAL A N 1
ATOM 600 C CA . VAL A 1 81 ? 0.936 0.535 -1.315 1.00 80.00 81 VAL A CA 1
ATOM 601 C C . VAL A 1 81 ? 2.211 0.333 -2.124 1.00 80.00 81 VAL A C 1
ATOM 603 O O . VAL A 1 81 ? 2.337 -0.668 -2.823 1.00 80.00 81 VAL A O 1
ATOM 606 N N . LEU A 1 82 ? 3.136 1.295 -2.073 1.00 82.75 82 LEU A N 1
ATOM 607 C CA . LEU A 1 82 ? 4.251 1.363 -3.015 1.00 82.75 82 LEU A CA 1
ATOM 608 C C . LEU A 1 82 ? 5.171 0.146 -2.922 1.00 82.75 82 LEU A C 1
ATOM 610 O O . LEU A 1 82 ? 5.386 -0.466 -3.965 1.00 82.75 82 LEU A O 1
ATOM 614 N N . PRO A 1 83 ? 5.624 -0.291 -1.727 1.00 84.06 83 PRO A N 1
ATOM 615 C CA . PRO A 1 83 ? 6.466 -1.480 -1.635 1.00 84.06 83 PRO A CA 1
ATOM 616 C C . PRO A 1 83 ? 5.741 -2.746 -2.101 1.00 84.06 83 PRO A C 1
ATOM 618 O O . PRO A 1 83 ? 6.365 -3.642 -2.660 1.00 84.06 83 PRO A O 1
ATOM 621 N N . LEU A 1 84 ? 4.417 -2.823 -1.901 1.00 87.12 84 LEU A N 1
ATOM 622 C CA . LEU A 1 84 ? 3.611 -3.957 -2.363 1.00 87.12 84 LEU A CA 1
ATOM 623 C C . LEU A 1 84 ? 3.527 -3.996 -3.890 1.00 87.12 84 LEU A C 1
ATOM 625 O O . LEU A 1 84 ? 3.665 -5.065 -4.476 1.00 87.12 84 LEU A O 1
ATOM 629 N N . LEU A 1 85 ? 3.324 -2.844 -4.535 1.00 90.25 85 LEU A N 1
ATOM 630 C CA . LEU A 1 85 ? 3.327 -2.762 -5.993 1.00 90.25 85 LEU A CA 1
ATOM 631 C C . LEU A 1 85 ? 4.718 -3.041 -6.554 1.00 90.25 85 LEU A C 1
ATOM 633 O O . LEU A 1 85 ? 4.834 -3.859 -7.456 1.00 90.25 85 LEU A O 1
ATOM 637 N N . GLU A 1 86 ? 5.766 -2.421 -6.010 1.00 90.31 86 GLU A N 1
ATOM 638 C CA . GLU A 1 86 ? 7.148 -2.620 -6.457 1.00 90.31 86 GLU A CA 1
ATOM 639 C C . GLU A 1 86 ? 7.545 -4.103 -6.424 1.00 90.31 86 GLU A C 1
ATOM 641 O O . GLU A 1 86 ? 8.029 -4.637 -7.424 1.00 90.31 86 GLU A O 1
ATOM 646 N N . ALA A 1 87 ? 7.248 -4.789 -5.314 1.00 89.12 87 ALA A N 1
ATOM 647 C CA . ALA A 1 87 ? 7.522 -6.212 -5.134 1.00 89.12 87 ALA A CA 1
ATOM 648 C C . ALA A 1 87 ? 6.742 -7.120 -6.102 1.00 89.12 87 ALA A C 1
ATOM 650 O O . ALA A 1 87 ? 7.189 -8.226 -6.397 1.00 89.12 87 ALA A O 1
ATOM 651 N N . GLU A 1 88 ? 5.590 -6.675 -6.606 1.00 90.06 88 GLU A N 1
ATOM 652 C CA . GLU A 1 88 ? 4.787 -7.435 -7.567 1.00 90.06 88 GLU A CA 1
ATOM 653 C C . GLU A 1 88 ? 5.189 -7.152 -9.024 1.00 90.06 88 GLU A C 1
ATOM 655 O O . GLU A 1 88 ? 5.054 -8.036 -9.864 1.00 90.06 88 GLU A O 1
ATOM 660 N N . VAL A 1 89 ? 5.693 -5.955 -9.350 1.00 92.69 89 VAL A N 1
ATOM 661 C CA . VAL A 1 89 ? 5.904 -5.538 -10.752 1.00 92.69 89 VAL A CA 1
ATOM 662 C C . VAL A 1 89 ? 7.358 -5.595 -11.213 1.00 92.69 89 VAL A C 1
ATOM 664 O O . VAL A 1 89 ? 7.610 -5.947 -12.367 1.00 92.69 89 VAL A O 1
ATOM 667 N N . VAL A 1 90 ? 8.318 -5.291 -10.331 1.00 92.38 90 VAL A N 1
ATOM 668 C CA . VAL A 1 90 ? 9.747 -5.263 -10.686 1.00 92.38 90 VAL A CA 1
ATOM 669 C C . VAL A 1 90 ? 10.305 -6.677 -10.882 1.00 92.38 90 VAL A C 1
ATOM 671 O O . VAL A 1 90 ? 10.913 -6.922 -11.925 1.00 92.38 90 VAL A O 1
ATOM 674 N N . PRO A 1 91 ? 10.060 -7.656 -9.984 1.00 92.19 91 PRO A N 1
ATOM 675 C CA . PRO A 1 91 ? 10.555 -9.023 -10.180 1.00 92.19 91 PRO A CA 1
ATOM 676 C C . PRO A 1 91 ? 9.940 -9.731 -11.392 1.00 92.19 91 PRO A C 1
ATOM 678 O O . PRO A 1 91 ? 10.567 -10.608 -11.975 1.00 92.19 91 PRO A O 1
ATOM 681 N N . GLN A 1 92 ? 8.720 -9.348 -11.783 1.00 88.25 92 GLN A N 1
ATOM 682 C CA . GLN A 1 92 ? 8.047 -9.877 -12.974 1.00 88.25 92 GLN A CA 1
ATOM 683 C C . GLN A 1 92 ? 8.592 -9.275 -14.281 1.00 88.25 92 GLN A C 1
ATOM 685 O O . GLN A 1 92 ? 8.201 -9.708 -15.363 1.00 88.25 92 GLN A O 1
ATOM 690 N N . GLY A 1 93 ? 9.468 -8.267 -14.201 1.00 89.81 93 GLY A N 1
ATOM 691 C CA . GLY A 1 93 ? 10.045 -7.592 -15.362 1.00 89.81 93 GLY A CA 1
ATOM 692 C C . GLY A 1 93 ? 9.056 -6.717 -16.137 1.00 89.81 93 GLY A C 1
ATOM 693 O O . GLY A 1 93 ? 9.345 -6.339 -17.267 1.00 89.81 93 GLY A O 1
ATOM 694 N N . TRP A 1 94 ? 7.891 -6.396 -15.561 1.00 93.12 94 TRP A N 1
ATOM 695 C CA . TRP A 1 94 ? 6.882 -5.552 -16.216 1.00 93.12 94 TRP A CA 1
ATOM 696 C C . TRP A 1 94 ? 7.324 -4.093 -16.314 1.00 93.12 94 TRP A C 1
ATOM 698 O O . TRP A 1 94 ? 7.001 -3.412 -17.283 1.00 93.12 94 TRP A O 1
ATOM 708 N N . VAL A 1 95 ? 8.065 -3.626 -15.309 1.00 94.44 95 VAL A N 1
ATOM 709 C CA . VAL A 1 95 ? 8.739 -2.325 -15.285 1.00 94.44 95 VAL A CA 1
ATOM 710 C C . VAL A 1 95 ? 10.082 -2.470 -14.576 1.00 94.44 95 VAL A C 1
ATOM 712 O O . VAL A 1 95 ? 10.232 -3.291 -13.670 1.00 94.44 95 VAL A O 1
ATOM 715 N N . THR A 1 96 ? 11.067 -1.662 -14.956 1.00 94.56 96 THR A N 1
ATOM 716 C CA . THR A 1 96 ? 12.338 -1.587 -14.225 1.00 94.56 96 THR A CA 1
ATOM 717 C C . THR A 1 96 ? 12.175 -0.798 -12.922 1.00 94.56 96 THR A C 1
ATOM 719 O O . THR A 1 96 ? 11.276 0.034 -12.794 1.00 94.56 96 THR A O 1
ATOM 722 N N . ALA A 1 97 ? 13.093 -0.979 -11.965 1.00 91.94 97 ALA A N 1
ATOM 723 C CA . ALA A 1 97 ? 13.125 -0.161 -10.747 1.00 91.94 97 ALA A CA 1
ATOM 724 C C . ALA A 1 97 ? 13.240 1.346 -11.062 1.00 91.94 97 ALA A C 1
ATOM 726 O O . ALA A 1 97 ? 12.589 2.175 -10.432 1.00 91.94 97 ALA A O 1
ATOM 727 N N . SER A 1 98 ? 14.007 1.712 -12.097 1.00 90.69 98 SER A N 1
ATOM 728 C CA . SER A 1 98 ? 14.125 3.103 -12.549 1.00 90.69 98 SER A CA 1
ATOM 729 C C . SER A 1 98 ? 12.820 3.652 -13.134 1.00 90.69 98 SER A C 1
ATOM 731 O O . SER A 1 98 ? 12.457 4.787 -12.835 1.00 90.69 98 SER A O 1
ATOM 733 N N . GLN A 1 99 ? 12.085 2.856 -13.917 1.00 92.44 99 GLN A N 1
ATOM 734 C CA . GLN A 1 99 ? 10.764 3.233 -14.429 1.00 92.44 99 GLN A CA 1
ATOM 735 C C . GLN A 1 99 ? 9.741 3.358 -13.300 1.00 92.44 99 GLN A C 1
ATOM 737 O O . GLN A 1 99 ? 8.957 4.303 -13.288 1.00 92.44 99 GLN A O 1
ATOM 742 N N . PHE A 1 100 ? 9.772 2.449 -12.324 1.00 93.25 100 PHE A N 1
ATOM 743 C CA . PHE A 1 100 ? 8.913 2.522 -11.145 1.00 93.25 100 PHE A CA 1
ATOM 744 C C . PHE A 1 100 ? 9.157 3.816 -10.353 1.00 93.25 100 PHE A C 1
ATOM 746 O O . PHE A 1 100 ? 8.211 4.551 -10.066 1.00 93.25 100 PHE A O 1
ATOM 753 N N . LEU A 1 101 ? 10.424 4.149 -10.077 1.00 90.94 101 LEU A N 1
ATOM 754 C CA . LEU A 1 101 ? 10.803 5.383 -9.381 1.00 90.94 101 LEU A CA 1
ATOM 755 C C . LEU A 1 101 ? 10.453 6.648 -10.178 1.00 90.94 101 LEU A C 1
ATOM 757 O O . LEU A 1 101 ? 9.990 7.625 -9.590 1.00 90.94 101 LEU A O 1
ATOM 761 N N . ALA A 1 102 ? 10.623 6.634 -11.503 1.00 89.56 102 ALA A N 1
ATOM 762 C CA . ALA A 1 102 ? 10.214 7.738 -12.372 1.00 89.56 102 ALA A CA 1
ATOM 763 C C . ALA A 1 102 ? 8.689 7.937 -12.377 1.00 89.56 102 ALA A C 1
ATOM 765 O O . ALA A 1 102 ? 8.200 9.063 -12.318 1.00 89.56 102 ALA A O 1
ATOM 766 N N . GLY A 1 103 ? 7.922 6.845 -12.395 1.00 89.69 103 GLY A N 1
ATOM 767 C CA . GLY A 1 103 ? 6.473 6.894 -12.231 1.00 89.69 103 GLY A CA 1
ATOM 768 C C . GLY A 1 103 ? 6.070 7.459 -10.873 1.00 89.69 103 GLY A C 1
ATOM 769 O O . GLY A 1 103 ? 5.162 8.283 -10.789 1.00 89.69 103 GLY A O 1
ATOM 770 N N . TYR A 1 104 ? 6.760 7.052 -9.807 1.00 88.50 104 TYR A N 1
ATOM 771 C CA . TYR A 1 104 ? 6.492 7.528 -8.453 1.00 88.50 104 TYR A CA 1
ATOM 772 C C . TYR A 1 104 ? 6.766 9.029 -8.295 1.00 88.50 104 TYR A C 1
ATOM 774 O O . TYR A 1 104 ? 5.948 9.740 -7.708 1.00 88.50 104 TYR A O 1
ATOM 782 N N . SER A 1 105 ? 7.872 9.535 -8.848 1.00 85.56 105 SER A N 1
ATOM 783 C CA . SER A 1 105 ? 8.172 10.971 -8.823 1.00 85.56 105 SER A CA 1
ATOM 784 C C . SER A 1 105 ? 7.171 11.776 -9.656 1.00 85.56 105 SER A C 1
ATOM 786 O O . SER A 1 105 ? 6.696 12.817 -9.201 1.00 85.56 105 SER A O 1
ATOM 788 N N . ALA A 1 106 ? 6.762 11.262 -10.819 1.00 85.69 106 ALA A N 1
ATOM 789 C CA . ALA A 1 106 ? 5.715 11.876 -11.631 1.00 85.69 106 ALA A CA 1
ATOM 790 C C . ALA A 1 106 ? 4.358 11.905 -10.903 1.00 85.69 106 ALA A C 1
ATOM 792 O O . ALA A 1 106 ? 3.678 12.931 -10.907 1.00 85.69 106 ALA A O 1
ATOM 793 N N . ALA A 1 107 ? 3.977 10.815 -10.230 1.00 84.62 107 ALA A N 1
ATOM 794 C CA . ALA A 1 107 ? 2.736 10.734 -9.459 1.00 84.62 107 ALA A CA 1
ATOM 795 C C . ALA A 1 107 ? 2.715 11.699 -8.262 1.00 84.62 107 ALA A C 1
ATOM 797 O O . ALA A 1 107 ? 1.645 12.171 -7.893 1.00 84.62 107 ALA A O 1
ATOM 798 N N . GLN A 1 108 ? 3.875 12.017 -7.677 1.00 83.56 108 GLN A N 1
ATOM 799 C CA . GLN A 1 108 ? 3.993 1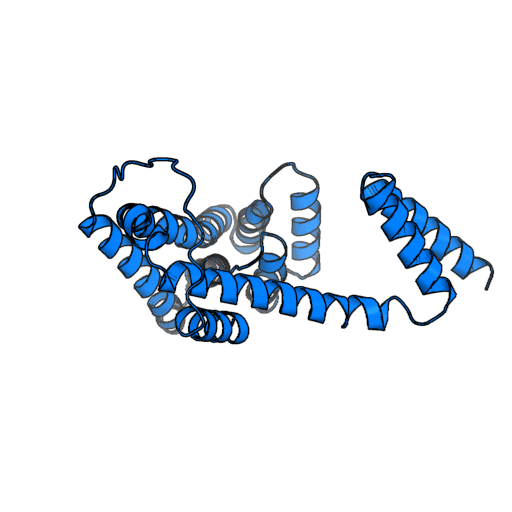3.037 -6.628 1.00 83.56 108 GLN A CA 1
ATOM 800 C C . GLN A 1 108 ? 3.961 14.473 -7.162 1.00 83.56 108 GLN A C 1
ATOM 802 O O . GLN A 1 108 ? 3.539 15.380 -6.447 1.00 83.56 108 GLN A O 1
ATOM 807 N N . ALA A 1 109 ? 4.410 14.695 -8.399 1.00 81.50 109 ALA A N 1
ATOM 808 C CA . ALA A 1 109 ? 4.401 16.016 -9.020 1.00 81.50 109 ALA A CA 1
ATOM 809 C C . ALA A 1 109 ? 2.988 16.472 -9.424 1.00 81.50 109 ALA A C 1
ATOM 811 O O . ALA A 1 109 ? 2.716 17.671 -9.487 1.00 81.50 109 ALA A O 1
ATOM 812 N N . VAL A 1 110 ? 2.083 15.527 -9.697 1.00 78.44 110 VAL A N 1
ATOM 813 C CA . VAL A 1 110 ? 0.698 15.817 -10.082 1.00 78.44 110 VAL A CA 1
ATOM 814 C C . VAL A 1 110 ? -0.203 15.809 -8.841 1.00 78.44 110 VAL A C 1
ATOM 816 O O . VAL A 1 110 ? -0.176 14.842 -8.079 1.00 78.44 110 VAL A O 1
ATOM 819 N N . PRO A 1 111 ? -1.059 16.829 -8.632 1.00 70.56 111 PRO A N 1
ATOM 820 C CA . PRO A 1 111 ? -2.050 16.788 -7.565 1.00 70.56 111 PRO A CA 1
ATOM 821 C C . PRO A 1 111 ? -3.044 15.649 -7.828 1.00 70.56 111 PRO A C 1
ATOM 823 O O . PRO A 1 111 ? -3.821 15.687 -8.781 1.00 70.56 111 PRO A O 1
ATOM 826 N N . GLY A 1 112 ? -3.022 14.616 -6.989 1.00 72.50 112 GLY A N 1
ATOM 827 C CA . GLY A 1 112 ? -3.910 13.472 -7.143 1.00 72.50 112 GLY A CA 1
ATOM 828 C C . GLY A 1 112 ? -3.623 12.334 -6.165 1.00 72.50 112 GLY A C 1
ATOM 829 O O . GLY A 1 112 ? -2.675 12.390 -5.381 1.00 72.50 112 GLY A O 1
ATOM 830 N N . PRO A 1 113 ? -4.459 11.284 -6.178 1.00 77.94 113 PRO A N 1
ATOM 831 C CA . PRO A 1 113 ? -4.203 10.092 -5.388 1.00 77.94 113 PRO A CA 1
ATOM 832 C C . PRO A 1 113 ? -2.984 9.348 -5.943 1.00 77.94 113 PRO A C 1
ATOM 834 O O . PRO A 1 113 ? -2.918 9.094 -7.140 1.00 77.94 113 PRO A O 1
ATOM 837 N N . LEU A 1 114 ? -2.079 8.890 -5.072 1.00 79.88 114 LEU A N 1
ATOM 838 C CA . LEU A 1 114 ? -0.900 8.092 -5.466 1.00 79.88 114 LEU A CA 1
ATOM 839 C C . LEU A 1 114 ? -1.239 6.820 -6.261 1.00 79.88 114 LEU A C 1
ATOM 841 O O . LEU A 1 114 ? -0.392 6.269 -6.957 1.00 79.88 114 LEU A O 1
ATOM 845 N N . PHE A 1 115 ? -2.491 6.372 -6.196 1.00 82.81 115 PHE A N 1
ATOM 846 C CA . PHE A 1 115 ? -3.018 5.275 -7.001 1.00 82.81 115 PHE A CA 1
ATOM 847 C C . PHE A 1 115 ? -2.992 5.547 -8.519 1.00 82.81 115 PHE A C 1
ATOM 849 O O . PHE A 1 115 ? -3.105 4.597 -9.289 1.00 82.81 115 PHE A O 1
ATOM 856 N N . THR A 1 116 ? -2.777 6.790 -8.974 1.00 86.88 116 THR A N 1
ATOM 857 C CA . THR A 1 116 ? -2.486 7.107 -10.390 1.00 86.88 116 THR 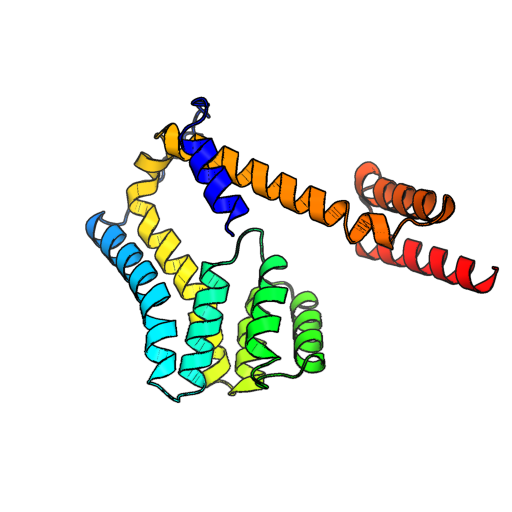A CA 1
ATOM 858 C C . THR A 1 116 ? -1.245 6.378 -10.909 1.00 86.88 116 THR A C 1
ATOM 860 O O . THR A 1 116 ? -1.177 6.053 -12.096 1.00 86.88 116 THR A O 1
ATOM 863 N N . LEU A 1 117 ? -0.309 6.025 -10.020 1.00 90.38 117 LEU A N 1
ATOM 864 C CA . LEU A 1 117 ? 0.846 5.194 -10.342 1.00 90.38 117 LEU A CA 1
ATOM 865 C C . LEU A 1 117 ? 0.438 3.837 -10.935 1.00 90.38 117 LEU A C 1
ATOM 867 O O . LEU A 1 117 ? 1.138 3.317 -11.797 1.00 90.38 117 LEU A O 1
ATOM 871 N N . ALA A 1 118 ? -0.712 3.276 -10.546 1.00 91.62 118 ALA A N 1
ATOM 872 C CA . ALA A 1 118 ? -1.186 2.014 -11.107 1.00 91.62 118 ALA A CA 1
ATOM 873 C C . ALA A 1 118 ? -1.499 2.117 -12.602 1.00 91.62 118 ALA A C 1
ATOM 875 O O . ALA A 1 118 ? -1.116 1.240 -13.376 1.00 91.62 118 ALA A O 1
ATOM 876 N N . ALA A 1 119 ? -2.132 3.217 -13.018 1.00 92.94 119 ALA A N 1
ATOM 877 C CA . ALA A 1 119 ? -2.393 3.489 -14.426 1.00 92.94 119 ALA A CA 1
ATOM 878 C C . ALA A 1 119 ? -1.081 3.657 -15.208 1.00 92.94 119 ALA A C 1
ATOM 880 O O . ALA A 1 119 ? -0.952 3.115 -16.304 1.00 92.94 119 ALA A O 1
ATOM 881 N N . TYR A 1 120 ? -0.096 4.352 -14.625 1.00 93.50 120 TYR A N 1
ATOM 882 C CA . TYR A 1 120 ? 1.237 4.502 -15.212 1.00 93.50 120 TYR A CA 1
ATOM 883 C C . TYR A 1 120 ? 1.949 3.155 -15.376 1.00 93.50 120 TYR A C 1
ATOM 885 O O . TYR A 1 120 ? 2.390 2.836 -16.476 1.00 93.50 120 TYR A O 1
ATOM 893 N N . ILE A 1 121 ? 2.020 2.339 -14.318 1.00 94.31 121 ILE A N 1
ATOM 894 C CA . ILE A 1 121 ? 2.678 1.026 -14.371 1.00 94.31 121 ILE A CA 1
ATOM 895 C C . ILE A 1 121 ? 1.982 0.128 -15.397 1.00 94.31 121 ILE A C 1
ATOM 897 O O . ILE A 1 121 ? 2.645 -0.507 -16.212 1.00 94.31 121 ILE A O 1
ATOM 901 N N . GLY A 1 122 ? 0.647 0.116 -15.410 1.00 95.38 122 GLY A N 1
ATOM 902 C CA . GLY A 1 122 ? -0.120 -0.627 -16.403 1.00 95.38 122 GLY A CA 1
ATOM 903 C C . GLY A 1 122 ? 0.155 -0.158 -17.836 1.00 95.38 122 GLY A C 1
ATOM 904 O O . GLY A 1 122 ? 0.308 -0.993 -18.727 1.00 95.38 122 GLY A O 1
ATOM 905 N N . MET A 1 123 ? 0.262 1.158 -18.055 1.00 95.62 123 MET A N 1
ATOM 906 C CA . MET A 1 123 ? 0.630 1.740 -19.349 1.00 95.62 123 MET A CA 1
ATOM 907 C C . MET A 1 123 ? 2.040 1.325 -19.776 1.00 95.62 123 MET A C 1
ATOM 909 O O . MET A 1 123 ? 2.235 0.911 -20.916 1.00 95.62 123 MET A O 1
ATOM 913 N N . ALA A 1 124 ? 3.007 1.413 -18.864 1.00 94.38 124 ALA A N 1
ATOM 914 C CA . ALA A 1 124 ? 4.398 1.069 -19.129 1.00 94.38 124 ALA A CA 1
ATOM 915 C C . ALA A 1 124 ? 4.580 -0.427 -19.434 1.00 94.38 124 ALA A C 1
ATOM 917 O O . ALA A 1 124 ? 5.360 -0.774 -20.315 1.00 94.38 124 ALA A O 1
ATOM 918 N N . ALA A 1 125 ? 3.829 -1.297 -18.752 1.00 94.56 125 ALA A N 1
ATOM 919 C CA . ALA A 1 125 ? 3.941 -2.743 -18.901 1.00 94.56 125 ALA A CA 1
ATOM 920 C C . ALA A 1 125 ? 3.208 -3.293 -20.138 1.00 94.56 125 ALA A C 1
ATOM 922 O O . ALA A 1 125 ? 3.756 -4.104 -20.880 1.00 94.56 125 ALA A O 1
ATOM 923 N N . PHE A 1 126 ? 1.952 -2.881 -20.363 1.00 95.56 126 PHE A N 1
ATOM 924 C CA . PHE A 1 126 ? 1.076 -3.498 -21.375 1.00 95.56 126 PHE A CA 1
ATOM 925 C C . PHE A 1 126 ? 0.239 -2.481 -22.170 1.00 95.56 126 PHE A C 1
ATOM 927 O O . PHE A 1 126 ? -0.825 -2.814 -22.708 1.00 95.56 126 PHE A O 1
ATOM 934 N N . GLY A 1 127 ? 0.691 -1.227 -22.235 1.00 95.25 127 GLY A N 1
ATOM 935 C CA . GLY A 1 127 ? 0.005 -0.146 -22.935 1.00 95.25 127 GLY A CA 1
ATOM 936 C C . GLY A 1 127 ? -1.346 0.213 -22.311 1.00 95.25 127 GLY A C 1
ATOM 937 O O . GLY A 1 127 ? -1.638 -0.078 -21.150 1.00 95.25 127 GLY A O 1
ATOM 938 N N . TRP A 1 128 ? -2.224 0.831 -23.102 1.00 96.12 128 TRP A N 1
ATOM 939 C CA . TRP A 1 128 ? -3.508 1.349 -22.610 1.00 96.12 128 TRP A CA 1
ATOM 940 C C . TRP A 1 128 ? -4.407 0.273 -21.972 1.00 96.12 128 TRP A C 1
ATOM 942 O O . TRP A 1 128 ? -5.142 0.564 -21.028 1.00 96.12 128 TRP A O 1
ATOM 952 N N . LYS A 1 129 ? -4.321 -0.982 -22.442 1.00 96.50 129 LYS A N 1
ATOM 953 C CA . LYS A 1 129 ? -5.044 -2.117 -21.847 1.00 96.50 129 LYS A CA 1
ATOM 954 C C . LYS A 1 129 ? -4.538 -2.404 -20.438 1.00 96.50 129 LYS A C 1
ATOM 956 O O . LYS A 1 129 ? -5.346 -2.567 -19.529 1.00 96.50 129 LYS A O 1
ATOM 961 N N . GLY A 1 130 ? -3.218 -2.424 -20.251 1.00 96.00 130 GLY A N 1
ATOM 962 C CA . GLY A 1 130 ? -2.606 -2.567 -18.935 1.00 96.00 130 GLY A CA 1
ATOM 963 C C . GLY A 1 130 ? -2.999 -1.433 -17.996 1.00 96.00 130 GLY A C 1
ATOM 964 O O . GLY A 1 130 ? -3.352 -1.698 -16.852 1.00 96.00 130 GLY A O 1
ATOM 965 N N . ALA A 1 131 ? -3.027 -0.189 -18.484 1.00 95.19 131 ALA A N 1
ATOM 966 C CA . ALA A 1 131 ? -3.449 0.967 -17.690 1.00 95.19 131 ALA A CA 1
ATOM 967 C C . ALA A 1 131 ? -4.883 0.809 -17.161 1.00 95.19 131 ALA A C 1
ATOM 969 O O . ALA A 1 131 ? -5.137 1.035 -15.978 1.00 95.19 131 ALA A O 1
ATOM 970 N N . LEU A 1 132 ? -5.813 0.370 -18.015 1.00 96.31 132 LEU A N 1
ATOM 971 C CA . LEU A 1 132 ? -7.198 0.115 -17.623 1.00 96.31 132 LEU A CA 1
ATOM 972 C C . LEU A 1 132 ? -7.292 -1.043 -16.619 1.00 96.31 132 LEU A C 1
ATOM 974 O O . LEU A 1 132 ? -7.930 -0.902 -15.578 1.00 96.31 132 LEU A O 1
ATOM 978 N N . VAL A 1 133 ? -6.625 -2.165 -16.899 1.00 96.62 133 VAL A N 1
ATOM 979 C CA . VAL A 1 133 ? -6.655 -3.361 -16.043 1.00 96.62 133 VAL A CA 1
ATOM 980 C C . VAL A 1 133 ? -6.040 -3.096 -14.669 1.00 96.62 133 VAL A C 1
ATOM 982 O O . VAL A 1 133 ? -6.650 -3.456 -13.668 1.00 96.62 133 VAL A O 1
ATOM 985 N N . ALA A 1 134 ? -4.881 -2.438 -14.598 1.00 95.62 134 ALA A N 1
ATOM 986 C CA . ALA A 1 134 ? -4.227 -2.089 -13.337 1.00 95.62 134 ALA A CA 1
ATOM 987 C C . ALA A 1 134 ? -5.082 -1.121 -12.505 1.00 95.62 134 ALA A C 1
ATOM 989 O O . ALA A 1 134 ? -5.210 -1.285 -11.291 1.00 95.62 134 ALA A O 1
ATOM 990 N N . THR A 1 135 ? -5.720 -0.148 -13.166 1.00 94.38 135 THR A N 1
ATOM 991 C CA . THR A 1 135 ? -6.616 0.820 -12.517 1.00 94.38 135 THR A CA 1
ATOM 992 C C . THR A 1 135 ? -7.856 0.132 -11.949 1.00 94.38 135 THR A C 1
ATOM 994 O O . THR A 1 135 ? -8.202 0.337 -10.788 1.00 94.38 135 THR A O 1
ATOM 997 N N . ILE A 1 136 ? -8.521 -0.722 -12.732 1.00 95.50 136 ILE A N 1
ATOM 998 C CA . ILE A 1 136 ? -9.672 -1.486 -12.235 1.00 95.50 136 ILE A CA 1
ATOM 999 C C . ILE A 1 136 ? -9.217 -2.417 -11.109 1.00 95.50 136 ILE A C 1
ATOM 1001 O O . ILE A 1 136 ? -9.843 -2.428 -10.056 1.00 95.50 136 ILE A O 1
ATOM 1005 N N . GLY A 1 137 ? -8.110 -3.139 -11.296 1.00 94.69 137 GLY A N 1
ATOM 1006 C CA . GLY A 1 137 ? -7.560 -4.065 -10.309 1.00 94.69 137 GLY A 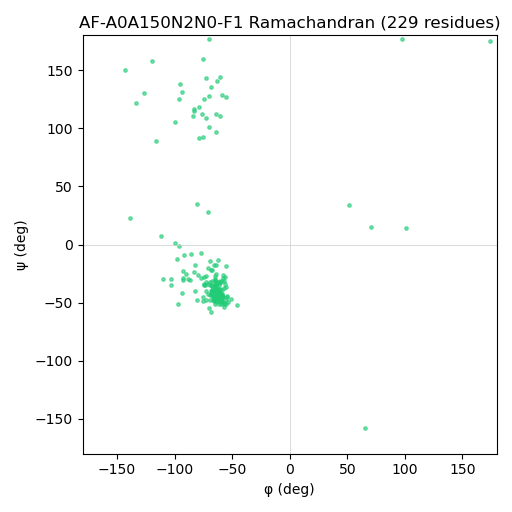CA 1
ATOM 1007 C C . GLY A 1 137 ? -7.350 -3.405 -8.951 1.00 94.69 137 GLY A C 1
ATOM 1008 O O . GLY A 1 137 ? -7.849 -3.912 -7.954 1.00 94.69 137 GLY A O 1
ATOM 1009 N N . ILE A 1 138 ? -6.706 -2.236 -8.901 1.00 92.38 138 ILE A N 1
ATOM 1010 C CA . ILE A 1 138 ? -6.375 -1.590 -7.624 1.00 92.38 138 ILE A CA 1
ATOM 1011 C C . ILE A 1 138 ? -7.583 -0.979 -6.900 1.00 92.38 138 ILE A C 1
ATOM 1013 O O . ILE A 1 138 ? -7.619 -0.966 -5.669 1.00 92.38 138 ILE A O 1
ATOM 1017 N N . PHE A 1 139 ? -8.585 -0.486 -7.636 1.00 92.81 139 PHE A N 1
ATOM 1018 C CA . PHE A 1 139 ? -9.750 0.183 -7.043 1.00 92.81 139 PHE A CA 1
ATOM 1019 C C . PHE A 1 139 ? -10.929 -0.752 -6.767 1.00 92.81 139 PHE A C 1
ATOM 1021 O O . PHE A 1 139 ? -11.676 -0.524 -5.812 1.00 92.81 139 PHE A O 1
ATOM 1028 N N . LEU A 1 140 ? -11.101 -1.809 -7.564 1.00 94.88 140 LEU A N 1
ATOM 1029 C CA . LEU A 1 140 ? -12.189 -2.772 -7.418 1.00 94.88 140 LEU A CA 1
ATOM 1030 C C . LEU A 1 140 ? -12.340 -3.348 -5.996 1.00 94.88 140 LEU A C 1
ATOM 1032 O O . LEU A 1 140 ? -13.472 -3.336 -5.507 1.00 94.88 140 LEU A O 1
ATOM 1036 N N . PRO A 1 141 ? -11.284 -3.807 -5.289 1.00 93.75 141 PRO A N 1
ATOM 1037 C CA . PRO A 1 141 ? -11.455 -4.375 -3.951 1.00 93.75 141 PRO A CA 1
ATOM 1038 C C . PRO A 1 141 ? -12.038 -3.355 -2.966 1.00 93.75 141 PRO A C 1
ATOM 1040 O O . PRO A 1 141 ? -12.958 -3.676 -2.214 1.00 93.75 141 PRO A O 1
ATOM 1043 N N . SER A 1 142 ? -11.575 -2.104 -3.023 1.00 90.75 142 SER A N 1
ATOM 1044 C CA . SER A 1 142 ? -12.079 -1.012 -2.186 1.00 90.75 142 SER A CA 1
ATOM 1045 C C . SER A 1 142 ? -13.541 -0.685 -2.493 1.00 90.75 142 SER A C 1
ATOM 1047 O O . SER A 1 142 ? -14.336 -0.524 -1.568 1.00 90.75 142 SER A O 1
ATOM 1049 N N . PHE A 1 143 ? -13.930 -0.644 -3.773 1.00 92.81 143 PHE A N 1
ATOM 1050 C CA . PHE A 1 143 ? -15.331 -0.449 -4.163 1.00 92.81 143 PHE A CA 1
ATOM 1051 C C . PHE A 1 143 ? -16.235 -1.570 -3.641 1.00 92.81 143 PHE A C 1
ATOM 1053 O O . PHE A 1 143 ? -17.285 -1.284 -3.061 1.00 92.81 143 PHE A O 1
ATOM 1060 N N . LEU A 1 144 ? -15.824 -2.832 -3.798 1.00 94.44 144 LEU A N 1
ATOM 1061 C CA . LEU A 1 144 ? -16.586 -3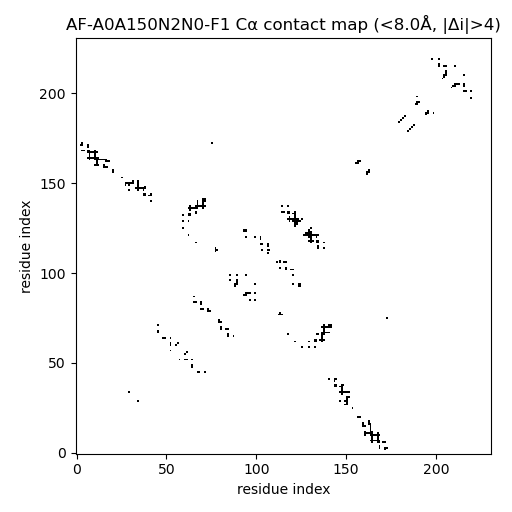.985 -3.310 1.00 94.44 144 LEU A CA 1
ATOM 1062 C C . LEU A 1 144 ? -16.732 -3.963 -1.784 1.00 94.44 144 LEU A C 1
ATOM 1064 O O . LEU A 1 144 ? -17.826 -4.200 -1.274 1.00 94.44 144 LEU A O 1
ATOM 1068 N N . LEU A 1 145 ? -15.660 -3.635 -1.057 1.00 91.75 145 LEU A N 1
ATOM 1069 C CA . LEU A 1 145 ? -15.682 -3.541 0.403 1.00 91.75 145 LEU A CA 1
ATOM 1070 C C . LEU A 1 145 ? -16.567 -2.398 0.898 1.00 91.75 145 LEU A C 1
ATOM 1072 O O . LEU A 1 145 ? -17.399 -2.618 1.773 1.00 91.75 145 LEU A O 1
ATOM 1076 N N . VAL A 1 146 ? -16.426 -1.191 0.342 1.00 90.38 146 VAL A N 1
ATOM 1077 C CA . VAL A 1 146 ? -17.197 -0.018 0.781 1.00 90.38 146 VAL A CA 1
ATOM 1078 C C . VAL A 1 146 ? -18.683 -0.212 0.494 1.00 90.38 146 VAL A C 1
ATOM 1080 O O . VAL A 1 146 ? -19.502 -0.084 1.403 1.00 90.38 146 VAL A O 1
ATOM 1083 N N . LEU A 1 147 ? -19.043 -0.577 -0.740 1.00 91.56 147 LEU A N 1
ATOM 1084 C CA . LEU A 1 147 ? -20.441 -0.797 -1.123 1.00 91.56 147 LEU A CA 1
ATOM 1085 C C . LEU A 1 147 ? -21.037 -2.028 -0.427 1.00 91.56 147 LEU A C 1
ATOM 1087 O O . LEU A 1 147 ? -22.205 -2.014 -0.035 1.00 91.56 147 LEU A O 1
ATOM 1091 N N . GLY A 1 148 ? -20.231 -3.074 -0.233 1.00 91.19 148 GLY A N 1
ATOM 1092 C CA . GLY A 1 148 ? -20.619 -4.291 0.469 1.00 91.19 148 GLY A CA 1
ATOM 1093 C C . GLY A 1 148 ? -20.869 -4.073 1.962 1.00 91.19 148 GLY A C 1
ATOM 1094 O O . GLY A 1 148 ? -21.844 -4.591 2.507 1.00 91.19 148 GLY A O 1
ATOM 1095 N N . ALA A 1 149 ? -20.033 -3.268 2.624 1.00 88.75 149 ALA A N 1
ATOM 1096 C CA . ALA A 1 149 ? -20.144 -2.957 4.049 1.00 88.75 149 ALA A CA 1
ATOM 1097 C C . ALA A 1 149 ? -21.209 -1.893 4.359 1.00 88.75 149 ALA A C 1
ATOM 1099 O O . ALA A 1 149 ? -21.770 -1.891 5.458 1.00 88.75 149 ALA A O 1
ATOM 1100 N N . PHE A 1 150 ? -21.521 -1.013 3.402 1.00 88.44 150 PHE A N 1
ATOM 1101 C CA . PHE A 1 150 ? -22.487 0.079 3.547 1.00 88.44 150 PHE A CA 1
ATOM 1102 C C . PHE A 1 150 ? -23.825 -0.318 4.211 1.00 88.44 150 PHE A C 1
ATOM 1104 O O . PHE A 1 150 ? -24.185 0.300 5.217 1.00 88.44 150 PHE A O 1
ATOM 1111 N N . PRO A 1 151 ? -24.555 -1.367 3.766 1.00 86.44 151 PRO A N 1
ATOM 1112 C CA . PRO A 1 151 ? -25.825 -1.765 4.388 1.00 86.44 151 PRO A CA 1
ATOM 1113 C C . PRO A 1 151 ? -25.698 -2.291 5.826 1.00 86.44 151 PRO A C 1
ATOM 1115 O O . PRO A 1 151 ? -26.693 -2.350 6.554 1.00 86.44 151 PRO A O 1
ATOM 1118 N N . PHE A 1 152 ? -24.495 -2.685 6.248 1.00 86.81 152 PHE A N 1
ATOM 1119 C CA . PHE A 1 152 ? -24.215 -3.182 7.595 1.00 86.81 152 PHE A CA 1
ATOM 1120 C C . PHE A 1 152 ? -23.635 -2.103 8.508 1.00 86.81 152 PHE A C 1
ATOM 1122 O O . PHE A 1 152 ? -23.606 -2.299 9.722 1.00 86.81 152 PHE A O 1
ATOM 1129 N N . TRP A 1 153 ? -23.219 -0.960 7.956 1.00 84.56 153 TRP A N 1
ATOM 1130 C CA . TRP A 1 153 ? -22.470 0.078 8.663 1.00 84.56 153 TRP A CA 1
ATOM 1131 C C . TRP A 1 153 ? -23.163 0.567 9.938 1.00 84.56 153 TRP A C 1
ATOM 1133 O O . TRP A 1 153 ? -22.536 0.650 10.994 1.00 84.56 153 TRP A O 1
ATOM 1143 N N . HIS A 1 154 ? -24.476 0.817 9.872 1.00 80.44 154 HIS A N 1
ATOM 1144 C CA . HIS A 1 154 ? -25.256 1.240 11.037 1.00 80.44 154 HIS A CA 1
ATOM 1145 C C . HIS A 1 154 ? -25.255 0.189 12.154 1.00 80.44 154 HIS A C 1
ATOM 1147 O O . HIS A 1 154 ? -25.184 0.537 13.326 1.00 80.44 154 HIS A O 1
ATOM 1153 N N . TRP A 1 155 ? -25.315 -1.100 11.825 1.00 81.81 155 TRP A N 1
ATOM 1154 C CA . TRP A 1 155 ? -25.262 -2.159 12.833 1.00 81.81 155 TRP A CA 1
ATOM 1155 C C . TRP A 1 155 ? -23.834 -2.356 13.368 1.00 81.81 155 TRP A C 1
ATOM 1157 O O . TRP A 1 155 ? -23.633 -2.389 14.580 1.00 81.81 155 TRP A O 1
ATOM 1167 N N . LEU A 1 156 ? -22.836 -2.387 12.477 1.00 81.75 156 LEU A N 1
ATOM 1168 C CA . LEU A 1 156 ? -21.420 -2.574 12.812 1.00 81.75 156 LEU A CA 1
ATOM 1169 C C . LEU A 1 156 ? -20.914 -1.504 13.787 1.00 81.75 156 LEU A C 1
ATOM 1171 O O . LEU A 1 156 ? -20.277 -1.827 14.786 1.00 81.75 156 LEU A O 1
ATOM 1175 N N . ARG A 1 157 ? -21.247 -0.231 13.538 1.00 78.62 157 ARG A N 1
ATOM 1176 C CA . ARG A 1 157 ? -20.772 0.899 14.353 1.00 78.62 157 ARG A CA 1
ATOM 1177 C C . ARG A 1 157 ? -21.325 0.922 15.780 1.00 78.62 157 ARG A C 1
ATOM 1179 O O . ARG A 1 157 ? -20.719 1.568 16.628 1.00 78.62 157 ARG A O 1
ATOM 1186 N N . HIS A 1 158 ? -22.454 0.260 16.038 1.00 80.00 158 HIS A N 1
ATOM 1187 C CA . HIS A 1 158 ? -23.048 0.158 17.376 1.00 80.00 158 HIS A CA 1
ATOM 1188 C C . HIS A 1 158 ? -22.571 -1.086 18.131 1.00 80.00 158 HIS A C 1
ATOM 1190 O O . HIS A 1 158 ? -22.838 -1.210 19.323 1.00 80.00 158 HIS A O 1
ATOM 1196 N N . GLN A 1 159 ? -21.862 -2.004 17.467 1.00 83.50 159 GLN A N 1
ATOM 1197 C CA . GLN A 1 159 ? -21.413 -3.239 18.089 1.00 83.50 159 GLN A CA 1
ATOM 1198 C C . GLN A 1 159 ? -20.110 -3.009 18.879 1.00 83.50 159 GLN A C 1
ATOM 1200 O O . GLN A 1 159 ? -19.070 -2.747 18.265 1.00 83.50 159 GLN A O 1
ATOM 1205 N N . PRO A 1 160 ? -20.091 -3.190 20.218 1.00 82.00 160 PRO A N 1
ATOM 1206 C CA . PRO A 1 160 ? -18.911 -2.886 21.038 1.00 82.00 160 PRO A CA 1
ATOM 1207 C C . PRO A 1 160 ? -17.673 -3.705 20.656 1.00 82.00 160 PRO A C 1
ATOM 1209 O O . PRO A 1 160 ? -16.552 -3.213 20.724 1.00 82.00 160 PRO A O 1
ATOM 1212 N N . ARG A 1 161 ? -17.870 -4.953 20.204 1.00 83.12 161 ARG A N 1
ATOM 1213 C CA . ARG A 1 161 ? -16.778 -5.818 19.721 1.00 83.12 161 ARG A CA 1
ATOM 1214 C C . ARG A 1 161 ? -16.093 -5.251 18.479 1.00 83.12 161 ARG A C 1
ATOM 1216 O O . ARG A 1 161 ? -14.880 -5.355 18.361 1.00 83.12 161 ARG A O 1
ATOM 1223 N N . PHE A 1 162 ? -16.860 -4.661 17.562 1.00 83.06 162 PHE A N 1
ATOM 1224 C CA . PHE A 1 162 ? -16.311 -4.084 16.338 1.00 83.06 162 PHE A CA 1
ATOM 1225 C C . PHE A 1 162 ? -15.515 -2.811 16.645 1.00 83.06 162 PHE A C 1
ATOM 1227 O O . PHE A 1 162 ? -14.399 -2.656 16.160 1.00 83.06 162 PHE A O 1
ATOM 1234 N N . GLN A 1 163 ? -16.036 -1.951 17.525 1.00 83.25 163 GLN A N 1
ATOM 1235 C CA . GLN A 1 163 ? -15.309 -0.768 17.998 1.00 83.25 163 GLN A CA 1
ATOM 1236 C C . GLN A 1 163 ? -13.990 -1.143 18.691 1.00 83.25 163 GLN A C 1
ATOM 1238 O O . GLN A 1 163 ? -12.949 -0.561 18.395 1.00 83.25 163 GLN A O 1
ATOM 1243 N N . ALA A 1 164 ? -14.016 -2.154 19.563 1.00 83.38 164 ALA A N 1
ATOM 1244 C CA . ALA A 1 164 ? -12.826 -2.618 20.268 1.00 83.38 164 ALA A CA 1
ATOM 1245 C C . ALA A 1 164 ? -11.801 -3.281 19.322 1.00 83.38 164 ALA A C 1
ATOM 1247 O O . ALA A 1 164 ? -10.598 -3.064 19.466 1.00 83.38 164 ALA A O 1
ATOM 1248 N N . ALA A 1 165 ? -12.259 -4.011 18.297 1.00 85.00 165 ALA A N 1
ATOM 1249 C CA . ALA A 1 165 ? -11.393 -4.542 17.242 1.00 85.00 165 ALA A CA 1
ATOM 1250 C C . ALA A 1 165 ? -10.687 -3.424 16.458 1.00 85.00 165 ALA A C 1
ATOM 1252 O O . ALA A 1 165 ? -9.476 -3.489 16.255 1.00 85.00 165 ALA A O 1
ATOM 1253 N N . LEU A 1 166 ? -11.421 -2.376 16.059 1.00 82.75 166 LEU A N 1
ATOM 1254 C CA . LEU A 1 166 ? -10.848 -1.211 15.375 1.00 82.75 166 LEU A CA 1
ATOM 1255 C C . LEU A 1 166 ? -9.836 -0.468 16.254 1.00 82.75 166 LEU A C 1
ATOM 1257 O O . LEU A 1 166 ? -8.785 -0.066 15.763 1.00 82.75 166 LEU A O 1
ATOM 1261 N N . ALA A 1 167 ? -10.113 -0.325 17.552 1.00 81.94 167 ALA A N 1
ATOM 1262 C CA . ALA A 1 167 ? -9.167 0.261 18.497 1.00 81.94 167 ALA A CA 1
ATOM 1263 C C . ALA A 1 167 ? -7.874 -0.569 18.599 1.00 81.94 167 ALA A C 1
ATOM 1265 O O . ALA A 1 167 ? -6.783 -0.004 18.552 1.00 81.94 167 ALA A O 1
ATOM 1266 N N . GLY A 1 168 ? -7.985 -1.902 18.663 1.00 85.38 168 GLY A N 1
ATOM 1267 C CA . GLY A 1 168 ? -6.833 -2.809 18.653 1.00 85.38 168 GLY A CA 1
ATOM 1268 C C . GLY A 1 168 ? -6.015 -2.718 17.362 1.00 85.38 168 GLY A C 1
ATOM 1269 O O . GLY A 1 168 ? -4.791 -2.610 17.413 1.00 85.38 168 GLY A O 1
ATOM 1270 N N . ILE A 1 169 ? -6.684 -2.681 16.205 1.00 85.06 169 ILE A N 1
ATOM 1271 C CA . ILE A 1 169 ? -6.046 -2.472 14.895 1.00 85.06 169 ILE A CA 1
ATOM 1272 C C . ILE A 1 169 ? -5.290 -1.140 14.868 1.00 85.06 169 ILE A C 1
ATOM 1274 O O . ILE A 1 169 ? -4.113 -1.120 14.515 1.00 85.06 169 ILE A O 1
ATOM 1278 N N . ASN A 1 170 ? -5.929 -0.044 15.284 1.00 82.75 170 ASN A N 1
ATOM 1279 C CA . ASN A 1 170 ? -5.302 1.277 15.309 1.00 82.75 170 ASN A CA 1
ATOM 1280 C C . ASN A 1 170 ? -4.087 1.308 16.245 1.00 82.75 170 ASN A C 1
ATOM 1282 O O . ASN A 1 170 ? -3.042 1.829 15.864 1.00 82.75 170 ASN A O 1
ATOM 1286 N N . ALA A 1 171 ? -4.184 0.697 17.429 1.00 86.00 171 ALA A N 1
ATOM 1287 C CA . ALA A 1 171 ? -3.062 0.588 18.359 1.00 86.00 171 ALA A CA 1
ATOM 1288 C C . ALA A 1 171 ? -1.884 -0.198 17.756 1.00 86.00 171 ALA A C 1
ATOM 1290 O O . ALA A 1 171 ? -0.735 0.220 17.885 1.00 86.00 171 ALA A O 1
ATOM 1291 N N . ALA A 1 172 ? -2.153 -1.295 17.042 1.00 86.44 172 ALA A N 1
ATOM 1292 C CA . ALA A 1 172 ? -1.110 -2.054 16.357 1.00 86.44 172 ALA A CA 1
ATOM 1293 C C . ALA A 1 172 ? -0.472 -1.286 15.200 1.00 86.44 172 ALA A C 1
ATOM 1295 O O . ALA A 1 172 ? 0.740 -1.361 15.032 1.00 86.44 172 ALA A O 1
ATOM 1296 N N . VAL A 1 173 ? -1.253 -0.530 14.424 1.00 82.88 173 VAL A N 1
ATOM 1297 C CA . VAL A 1 173 ? -0.706 0.336 13.370 1.00 82.88 173 VAL A CA 1
ATOM 1298 C C . VAL A 1 173 ? 0.227 1.383 13.976 1.00 82.88 173 VAL A C 1
ATOM 1300 O O . VAL A 1 173 ? 1.343 1.534 13.490 1.00 82.88 173 VAL A O 1
ATOM 1303 N N . VAL A 1 174 ? -0.171 2.040 15.071 1.00 84.19 174 VAL A N 1
ATOM 1304 C CA . VAL A 1 174 ? 0.704 2.979 15.797 1.00 84.19 174 VAL A CA 1
ATOM 1305 C C . VAL A 1 174 ? 1.979 2.280 16.279 1.00 84.19 174 VAL A C 1
ATOM 1307 O O . VAL A 1 174 ? 3.066 2.816 16.094 1.00 84.19 174 VAL A O 1
ATOM 1310 N N . GLY A 1 175 ? 1.873 1.065 16.827 1.00 86.56 175 GLY A N 1
ATOM 1311 C CA . GLY A 1 175 ? 3.032 0.271 17.244 1.00 86.56 175 GLY A CA 1
ATOM 1312 C C . GLY A 1 175 ? 3.979 -0.086 16.093 1.00 86.56 175 GLY A C 1
ATOM 1313 O O . GLY A 1 175 ? 5.189 0.035 16.244 1.00 86.56 175 GLY A O 1
ATOM 1314 N N . ILE A 1 176 ? 3.447 -0.468 14.926 1.00 85.69 176 ILE A N 1
ATOM 1315 C CA . ILE A 1 176 ? 4.244 -0.756 13.721 1.00 85.69 176 ILE A CA 1
ATOM 1316 C C . ILE A 1 176 ? 4.936 0.512 13.211 1.00 85.69 176 ILE A C 1
ATOM 1318 O O . ILE A 1 176 ? 6.112 0.461 12.865 1.00 85.69 176 ILE A O 1
ATOM 1322 N N . LEU A 1 177 ? 4.235 1.650 13.184 1.00 84.88 177 LEU A N 1
ATOM 1323 C CA . LEU A 1 177 ? 4.822 2.931 12.784 1.00 84.88 177 LEU A CA 1
ATOM 1324 C C . LEU A 1 177 ? 5.929 3.368 13.748 1.00 84.88 177 LEU A C 1
ATOM 1326 O O . LEU A 1 177 ? 6.962 3.855 13.305 1.00 84.88 177 LEU A O 1
ATOM 1330 N N . LEU A 1 178 ? 5.741 3.154 15.052 1.00 86.25 178 LEU A N 1
ATOM 1331 C CA . LEU A 1 178 ? 6.757 3.436 16.063 1.00 86.25 178 LEU A CA 1
ATOM 1332 C C . LEU A 1 178 ? 7.963 2.495 15.938 1.00 86.25 178 LEU A C 1
ATOM 1334 O O . LEU A 1 178 ? 9.097 2.947 16.058 1.00 86.25 178 LEU A O 1
ATOM 1338 N N . ALA A 1 179 ? 7.735 1.215 15.637 1.00 85.94 179 ALA A N 1
ATOM 1339 C CA . ALA A 1 179 ? 8.809 0.270 15.350 1.00 85.94 179 ALA A CA 1
ATOM 1340 C C . ALA A 1 179 ? 9.606 0.692 14.107 1.00 85.94 179 ALA A C 1
ATOM 1342 O O . ALA A 1 179 ? 10.826 0.722 14.174 1.00 85.94 179 ALA A O 1
ATOM 1343 N N . ALA A 1 180 ? 8.929 1.099 13.026 1.00 84.69 180 ALA A N 1
ATOM 1344 C CA . ALA A 1 180 ? 9.572 1.604 11.812 1.00 84.69 180 ALA A CA 1
ATOM 1345 C C . ALA A 1 180 ? 10.331 2.925 12.043 1.00 84.69 180 ALA A C 1
ATOM 1347 O O . ALA A 1 180 ? 11.377 3.163 11.438 1.00 84.69 180 ALA A O 1
ATOM 1348 N N . LEU A 1 181 ? 9.809 3.785 12.927 1.00 84.94 181 LEU A N 1
ATOM 1349 C CA . LEU A 1 181 ? 10.480 5.008 13.360 1.00 84.94 181 LEU A CA 1
ATOM 1350 C C . LEU A 1 181 ? 11.760 4.694 14.137 1.00 84.94 181 LEU A C 1
ATOM 1352 O O . LEU A 1 181 ? 12.759 5.376 13.945 1.00 84.94 181 LEU A O 1
ATOM 1356 N N . TYR A 1 182 ? 11.742 3.674 14.991 1.00 87.00 182 TYR A N 1
ATOM 1357 C CA . TYR A 1 182 ? 12.930 3.245 15.717 1.00 87.00 182 TYR A CA 1
ATOM 1358 C C . TYR A 1 182 ? 13.945 2.582 14.775 1.00 87.00 182 TYR A C 1
ATOM 1360 O O . TYR A 1 182 ? 15.074 3.049 14.666 1.00 87.00 182 TYR A O 1
ATOM 1368 N N . ASP A 1 183 ? 13.530 1.557 14.033 1.00 78.31 183 ASP A N 1
ATOM 1369 C CA . ASP A 1 183 ? 14.362 0.828 13.078 1.00 78.31 183 ASP A CA 1
ATOM 1370 C C . ASP A 1 183 ? 13.611 0.647 11.745 1.00 78.31 183 ASP A C 1
ATOM 1372 O O . ASP A 1 183 ? 12.524 0.064 11.731 1.00 78.31 183 ASP A O 1
ATOM 1376 N N . PRO A 1 184 ? 14.136 1.132 10.602 1.00 74.56 184 PRO A N 1
ATOM 1377 C CA . PRO A 1 184 ? 15.496 1.629 10.385 1.00 74.56 184 PRO A CA 1
ATOM 1378 C C . PRO A 1 184 ? 15.674 3.152 10.499 1.00 74.56 184 PRO A C 1
ATOM 1380 O O . PRO A 1 184 ? 16.777 3.633 10.261 1.00 74.56 184 PRO A O 1
ATOM 1383 N N . ILE A 1 185 ? 14.620 3.935 10.763 1.00 84.75 185 ILE A N 1
ATOM 1384 C CA . ILE A 1 185 ? 14.693 5.398 10.591 1.00 84.75 185 ILE A CA 1
ATOM 1385 C C . ILE A 1 185 ? 15.636 6.031 11.621 1.00 84.75 185 ILE A C 1
ATOM 1387 O O . ILE A 1 185 ? 16.605 6.674 11.232 1.00 84.75 185 ILE A O 1
ATOM 1391 N N . TRP A 1 186 ? 15.390 5.843 12.918 1.00 84.25 186 TRP A N 1
ATOM 1392 C CA . TRP A 1 186 ? 16.217 6.434 13.971 1.00 84.25 186 TRP A CA 1
ATOM 1393 C C . TRP A 1 186 ? 17.606 5.799 14.032 1.00 84.25 186 TRP A C 1
ATOM 1395 O O . TRP A 1 186 ? 18.605 6.514 14.031 1.00 84.25 186 TRP A O 1
ATOM 1405 N N . THR A 1 187 ? 17.671 4.464 14.026 1.00 83.88 187 THR A N 1
ATOM 1406 C CA . THR A 1 187 ? 18.925 3.698 14.120 1.00 83.88 187 THR A CA 1
ATOM 1407 C C . THR A 1 187 ? 19.901 3.978 12.982 1.00 83.88 187 THR A C 1
ATOM 1409 O O . THR A 1 187 ? 21.102 3.904 13.208 1.00 83.88 187 THR A O 1
ATOM 1412 N N . LYS A 1 188 ? 19.428 4.300 11.769 1.00 83.69 188 LYS A N 1
ATOM 1413 C CA . LYS A 1 188 ? 20.317 4.649 10.648 1.00 83.69 188 LYS A CA 1
ATOM 1414 C C . LYS A 1 188 ? 20.579 6.143 10.517 1.00 83.69 188 LYS A C 1
ATOM 1416 O O . LYS A 1 188 ? 21.630 6.506 9.995 1.00 83.69 188 LYS A O 1
ATOM 1421 N N . ALA A 1 189 ? 19.642 6.995 10.933 1.00 80.69 189 ALA A N 1
ATOM 1422 C CA . ALA A 1 189 ? 19.771 8.440 10.759 1.00 80.69 189 ALA A CA 1
ATOM 1423 C C . ALA A 1 189 ? 20.537 9.133 11.892 1.00 80.69 189 ALA A C 1
ATOM 1425 O O . ALA A 1 189 ? 21.162 10.154 11.632 1.00 80.69 189 ALA A O 1
ATOM 1426 N N . VAL A 1 190 ? 20.479 8.622 13.128 1.00 83.69 190 VAL A N 1
ATOM 1427 C CA . VAL A 1 190 ? 21.061 9.278 14.309 1.00 83.69 190 VAL A CA 1
ATOM 1428 C C . VAL A 1 190 ? 22.172 8.408 14.887 1.00 83.69 190 VAL A C 1
ATOM 1430 O O . VAL A 1 190 ? 21.925 7.573 15.755 1.00 83.69 190 VAL A O 1
ATOM 1433 N N . ASN A 1 191 ? 23.398 8.610 14.405 1.00 83.62 191 ASN A N 1
ATOM 1434 C CA . ASN A 1 191 ? 24.575 7.884 14.894 1.00 83.62 191 ASN A CA 1
ATOM 1435 C C . ASN A 1 191 ? 25.426 8.759 15.821 1.00 83.62 191 ASN A C 1
ATOM 1437 O O . ASN A 1 191 ? 26.049 8.255 16.755 1.00 83.62 191 ASN A O 1
ATOM 1441 N N . GLU A 1 192 ? 25.414 10.074 15.601 1.00 86.38 192 GLU A N 1
ATOM 1442 C CA . GLU A 1 192 ? 26.187 11.041 16.372 1.00 86.38 192 GLU A CA 1
ATOM 1443 C C . GLU A 1 192 ? 25.304 12.085 17.079 1.00 86.38 192 GLU A C 1
ATOM 1445 O O . GLU A 1 192 ? 24.190 12.383 16.634 1.00 86.38 192 GLU A O 1
ATOM 1450 N N . PRO A 1 193 ? 25.804 12.736 18.150 1.00 84.06 193 PRO A N 1
ATOM 1451 C CA . PRO A 1 193 ? 25.085 13.819 18.830 1.00 84.06 193 PRO A CA 1
ATOM 1452 C C . PRO A 1 193 ? 24.685 14.981 17.907 1.00 84.06 193 PRO A C 1
ATOM 1454 O O . PRO A 1 193 ? 23.697 15.663 18.165 1.00 84.06 193 PRO A O 1
ATOM 1457 N N . ALA A 1 194 ? 25.436 15.209 16.828 1.00 80.50 194 ALA A N 1
ATOM 1458 C CA . ALA A 1 194 ? 25.111 16.224 15.832 1.00 80.50 194 ALA A CA 1
ATOM 1459 C C . ALA A 1 194 ? 23.936 15.818 14.928 1.00 80.50 194 ALA A C 1
ATOM 1461 O O . ALA A 1 194 ? 23.117 16.660 14.572 1.00 80.50 194 ALA A O 1
ATOM 1462 N N . ASP A 1 195 ? 23.787 14.535 14.602 1.00 82.19 195 ASP A N 1
ATOM 1463 C CA . ASP A 1 195 ? 22.636 14.058 13.828 1.00 82.19 195 ASP A CA 1
ATOM 1464 C C . ASP A 1 195 ? 21.340 14.262 14.623 1.00 82.19 195 ASP A C 1
ATOM 1466 O O . ASP A 1 195 ? 20.306 14.647 14.075 1.00 82.19 195 ASP A O 1
ATOM 1470 N N . PHE A 1 196 ? 21.414 14.090 15.948 1.00 85.00 196 PHE A N 1
ATOM 1471 C CA . PHE A 1 196 ? 20.299 14.355 16.852 1.00 85.00 196 PHE A CA 1
ATOM 1472 C C . PHE A 1 196 ? 19.879 15.831 16.838 1.00 85.00 196 PHE A C 1
ATOM 1474 O O . PHE A 1 196 ? 18.682 16.122 16.818 1.00 85.00 196 PHE A O 1
ATOM 1481 N N . THR A 1 197 ? 20.822 16.781 16.810 1.00 85.12 197 THR A N 1
ATOM 1482 C CA . THR A 1 197 ? 20.477 18.214 16.749 1.00 85.12 197 THR A CA 1
ATOM 1483 C C . THR A 1 197 ? 19.871 18.599 15.399 1.00 85.12 197 THR A C 1
ATOM 1485 O O . THR A 1 197 ? 18.929 19.396 15.360 1.00 85.12 197 THR A O 1
ATOM 1488 N N . PHE A 1 198 ? 20.319 17.989 14.297 1.00 83.25 198 PHE A N 1
ATOM 1489 C CA . PHE A 1 198 ? 19.686 18.141 12.983 1.00 83.25 198 PHE A CA 1
ATOM 1490 C C . PHE A 1 198 ? 18.271 17.549 12.947 1.00 83.25 198 PHE A C 1
ATOM 1492 O O . PHE A 1 198 ? 17.341 18.211 12.487 1.00 83.25 198 PHE A O 1
ATOM 1499 N N . ALA A 1 199 ? 18.075 16.346 13.486 1.00 84.69 199 ALA A N 1
ATOM 1500 C CA . ALA A 1 199 ? 16.758 15.721 13.563 1.00 84.69 199 ALA A CA 1
ATOM 1501 C C . ALA A 1 199 ? 15.791 16.539 14.438 1.00 84.69 199 ALA A C 1
ATOM 1503 O O . ALA A 1 199 ? 14.647 16.784 14.048 1.00 84.69 199 ALA A O 1
ATOM 1504 N N . LEU A 1 200 ? 16.258 17.018 15.595 1.00 87.81 200 LEU A N 1
ATOM 1505 C CA . LEU A 1 200 ? 15.462 17.825 16.517 1.00 87.81 200 LEU A CA 1
ATOM 1506 C C . LEU A 1 200 ? 15.100 19.189 15.921 1.00 87.81 200 LEU A C 1
ATOM 1508 O O . LEU A 1 200 ? 13.953 19.617 16.028 1.00 87.81 200 LEU A O 1
ATOM 1512 N N . SER A 1 201 ? 16.045 19.868 15.267 1.00 85.56 201 SER A N 1
ATOM 1513 C CA . SER A 1 201 ? 15.769 21.150 14.606 1.00 85.56 201 SER A CA 1
ATOM 1514 C C . SER A 1 201 ? 14.781 20.990 13.450 1.00 85.56 201 SER A C 1
ATOM 1516 O O . SER A 1 201 ? 13.817 21.752 13.377 1.00 85.56 201 SER A O 1
ATOM 1518 N N . ALA A 1 202 ? 14.934 19.959 12.612 1.00 85.06 202 ALA A N 1
ATOM 1519 C CA . ALA A 1 202 ? 13.971 19.639 11.558 1.00 85.06 202 ALA A CA 1
ATOM 1520 C C . ALA A 1 202 ? 12.572 19.349 12.130 1.00 85.06 202 ALA A C 1
ATOM 1522 O O . ALA A 1 202 ? 11.571 19.871 11.632 1.00 85.06 202 ALA A O 1
ATOM 1523 N N . PHE A 1 203 ? 12.493 18.575 13.217 1.00 87.56 203 PHE A N 1
ATOM 1524 C CA . PHE A 1 203 ? 11.235 18.294 13.905 1.00 87.56 203 PHE A CA 1
ATOM 1525 C C . PHE A 1 203 ? 10.582 19.566 14.457 1.00 87.56 203 PHE A C 1
ATOM 1527 O O . PHE A 1 203 ? 9.387 19.769 14.259 1.00 87.56 203 PHE A O 1
ATOM 1534 N N . LEU A 1 204 ? 11.345 20.453 15.101 1.00 90.00 204 LEU A N 1
ATOM 1535 C CA . LEU A 1 204 ? 10.827 21.716 15.633 1.00 90.00 204 LEU A CA 1
ATOM 1536 C C . LEU A 1 204 ? 10.328 22.650 14.522 1.00 90.00 204 LEU A C 1
ATOM 1538 O O . LEU A 1 204 ? 9.251 23.236 14.657 1.00 90.00 204 LEU A O 1
ATOM 1542 N N . LEU A 1 205 ? 11.061 22.748 13.408 1.00 88.69 205 LEU A N 1
ATOM 1543 C CA . LEU A 1 205 ? 10.650 23.537 12.243 1.00 88.69 205 LEU A CA 1
ATOM 1544 C C . LEU A 1 205 ? 9.303 23.060 11.675 1.00 88.69 205 LEU A C 1
ATOM 1546 O O . LEU A 1 205 ? 8.456 23.884 11.322 1.00 88.69 205 LEU A O 1
ATOM 1550 N N . LEU A 1 206 ? 9.070 21.744 11.643 1.00 87.50 206 LEU A N 1
ATOM 1551 C CA . LEU A 1 206 ? 7.802 21.156 11.200 1.00 87.50 206 LEU A CA 1
ATOM 1552 C C . LEU A 1 206 ? 6.685 21.287 12.244 1.00 87.50 206 LEU A C 1
ATOM 1554 O O . LEU A 1 206 ? 5.572 21.688 11.910 1.00 87.50 206 LEU A O 1
ATOM 1558 N N . ALA A 1 207 ? 6.954 20.934 13.500 1.00 88.12 207 ALA A N 1
ATOM 1559 C CA . ALA A 1 207 ? 5.925 20.769 14.526 1.00 88.12 207 ALA A CA 1
ATOM 1560 C C . ALA A 1 207 ? 5.499 22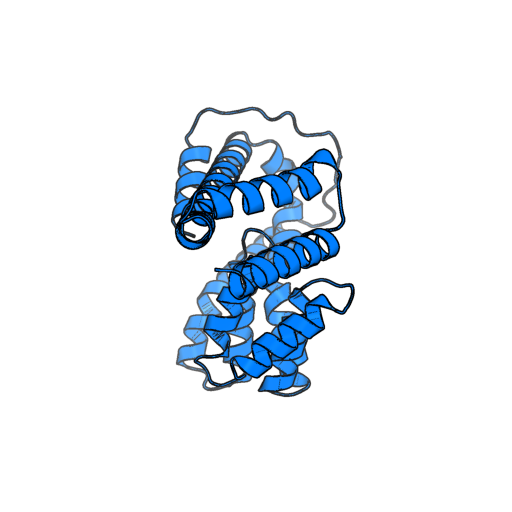.095 15.172 1.00 88.12 207 ALA A C 1
ATOM 1562 O O . ALA A 1 207 ? 4.312 22.302 15.429 1.00 88.12 207 ALA A O 1
ATOM 1563 N N . VAL A 1 208 ? 6.454 22.994 15.428 1.00 89.94 208 VAL A N 1
ATOM 1564 C CA . VAL A 1 208 ? 6.209 24.269 16.120 1.00 89.94 208 VAL A CA 1
ATOM 1565 C C . VAL A 1 208 ? 6.030 25.394 15.111 1.00 89.94 208 VAL A C 1
ATOM 1567 O O . VAL A 1 208 ? 5.026 26.104 15.146 1.00 89.94 208 VAL A O 1
ATOM 1570 N N . TRP A 1 209 ? 6.974 25.528 14.176 1.00 89.12 209 TRP A N 1
ATOM 1571 C CA . TRP A 1 209 ? 6.962 26.609 13.186 1.00 89.12 209 TRP A CA 1
ATOM 1572 C C . TRP A 1 209 ? 6.124 26.309 11.941 1.00 89.12 209 TRP A C 1
ATOM 1574 O O . TRP A 1 209 ? 5.888 27.220 11.148 1.00 89.12 209 TRP A O 1
ATOM 1584 N N . LYS A 1 210 ? 5.636 25.070 11.778 1.00 86.88 210 LYS A N 1
ATOM 1585 C CA . LYS A 1 210 ? 4.777 24.640 10.659 1.00 86.88 210 LYS A CA 1
ATOM 1586 C C . LYS A 1 210 ? 5.350 24.993 9.287 1.00 86.88 210 LYS A C 1
ATOM 1588 O O . LYS A 1 210 ? 4.602 25.311 8.360 1.00 86.88 210 LYS A O 1
ATOM 1593 N N . TRP A 1 211 ? 6.674 24.955 9.151 1.00 87.00 211 TRP A N 1
ATOM 1594 C CA . TRP A 1 211 ? 7.306 25.155 7.854 1.00 87.00 211 TRP A CA 1
ATOM 1595 C C . TRP A 1 211 ? 6.844 24.069 6.881 1.00 87.00 211 TRP A C 1
ATOM 1597 O O . TRP A 1 211 ? 6.637 22.921 7.286 1.00 87.00 211 TRP A O 1
ATOM 1607 N N . PRO A 1 212 ? 6.670 24.401 5.592 1.00 85.19 212 PRO A N 1
ATOM 1608 C CA . PRO A 1 212 ? 6.311 23.396 4.612 1.00 85.19 212 PRO A CA 1
ATOM 1609 C C . PRO A 1 212 ? 7.438 22.361 4.499 1.00 85.19 212 PRO A C 1
ATOM 1611 O O . PRO A 1 212 ? 8.620 22.710 4.518 1.00 85.19 212 PRO A O 1
ATOM 1614 N N . ALA A 1 213 ? 7.073 21.082 4.366 1.00 80.88 213 ALA A N 1
ATOM 1615 C CA . ALA A 1 213 ? 8.025 19.970 4.443 1.00 80.88 213 ALA A CA 1
ATOM 1616 C C . ALA A 1 213 ? 9.195 20.092 3.452 1.00 80.88 213 ALA A C 1
ATOM 1618 O O . ALA A 1 213 ? 10.332 19.795 3.807 1.00 80.88 213 ALA A O 1
ATOM 1619 N N . TRP A 1 214 ? 8.941 20.608 2.245 1.00 82.88 214 TRP A N 1
ATOM 1620 C CA . TRP A 1 214 ? 9.982 20.832 1.238 1.00 82.88 214 TRP A CA 1
ATOM 1621 C C . TRP A 1 214 ? 11.061 21.827 1.702 1.00 82.88 214 TRP A C 1
ATOM 1623 O O . TRP A 1 214 ? 12.235 21.637 1.393 1.00 82.88 214 TRP A O 1
ATOM 1633 N N . ALA A 1 215 ? 10.697 22.857 2.475 1.00 83.69 215 ALA A N 1
ATOM 1634 C CA . ALA A 1 215 ? 11.642 23.862 2.960 1.00 83.69 215 ALA A CA 1
ATOM 1635 C C . ALA A 1 215 ? 12.535 23.289 4.062 1.00 83.69 215 ALA A C 1
ATOM 1637 O O . ALA A 1 215 ? 13.740 23.525 4.071 1.00 83.69 215 ALA A O 1
ATOM 1638 N N . VAL A 1 216 ? 11.956 22.480 4.954 1.00 85.88 216 VAL A N 1
ATOM 1639 C CA . VAL A 1 216 ? 12.717 21.785 6.000 1.00 85.88 216 VAL A CA 1
ATOM 1640 C C . VAL A 1 216 ? 13.708 20.805 5.378 1.00 85.88 216 VAL A C 1
ATOM 1642 O O . VAL A 1 216 ? 14.872 20.808 5.759 1.00 85.88 216 VAL A O 1
ATOM 1645 N N . VAL A 1 217 ? 13.293 20.046 4.357 1.00 83.19 217 VAL A N 1
ATOM 1646 C CA . VAL A 1 217 ? 14.191 19.142 3.620 1.00 83.19 217 VAL A CA 1
ATOM 1647 C C . VAL A 1 217 ? 15.359 19.900 2.985 1.00 83.19 217 VAL A C 1
ATOM 1649 O O . VAL A 1 217 ? 16.494 19.448 3.108 1.00 83.19 217 VAL A O 1
ATOM 1652 N N . LEU A 1 218 ? 15.122 21.059 2.358 1.00 85.00 218 LEU A N 1
ATOM 1653 C CA . LEU A 1 218 ? 16.199 21.874 1.779 1.00 85.00 218 LEU A CA 1
ATOM 1654 C C . LEU A 1 218 ? 17.183 22.374 2.841 1.00 85.00 218 LEU A C 1
ATOM 1656 O O . LEU A 1 218 ? 18.390 22.252 2.653 1.00 85.00 218 LEU A O 1
ATOM 1660 N N . VAL A 1 219 ? 16.689 22.898 3.966 1.00 85.38 219 VAL A N 1
ATOM 1661 C CA . VAL A 1 219 ? 17.542 23.389 5.061 1.00 85.38 219 VAL A CA 1
ATOM 1662 C C . VAL A 1 219 ? 18.363 22.251 5.669 1.00 85.38 219 VAL A C 1
ATOM 1664 O O . VAL A 1 219 ? 19.569 22.401 5.860 1.00 85.38 219 VAL A O 1
ATOM 1667 N N . SER A 1 220 ? 17.741 21.097 5.921 1.00 82.31 220 SER A N 1
ATOM 1668 C CA . SER A 1 220 ? 18.427 19.911 6.441 1.00 82.31 220 SER A CA 1
ATOM 1669 C C . SER A 1 220 ? 19.458 19.359 5.454 1.00 82.31 220 SER A C 1
ATOM 1671 O O . SER A 1 220 ? 20.557 18.998 5.868 1.00 82.31 220 SER A O 1
ATOM 1673 N N . PHE A 1 221 ? 19.148 19.337 4.153 1.00 83.50 221 PHE A N 1
ATOM 1674 C CA . PHE A 1 221 ? 20.077 18.900 3.110 1.00 83.50 221 PHE A CA 1
ATOM 1675 C C . PHE A 1 221 ? 21.297 19.821 3.012 1.00 83.50 221 PHE A C 1
ATOM 1677 O O . PHE A 1 221 ? 22.428 19.345 3.046 1.00 83.50 221 PHE A O 1
ATOM 1684 N N . VAL A 1 222 ? 21.080 21.138 2.946 1.00 85.62 222 VAL A N 1
ATOM 1685 C CA . VAL A 1 222 ? 22.161 22.136 2.887 1.00 85.62 222 VAL A CA 1
ATOM 1686 C C . VAL A 1 222 ? 23.023 22.069 4.148 1.00 85.62 222 VAL A C 1
ATOM 1688 O O . VAL A 1 222 ? 24.248 22.078 4.053 1.00 85.62 222 VAL A O 1
ATOM 1691 N N . GLY A 1 223 ? 22.402 21.941 5.324 1.00 81.94 223 GLY A N 1
ATOM 1692 C CA . GLY A 1 223 ? 23.112 21.795 6.595 1.00 81.94 223 GLY A CA 1
ATOM 1693 C C . GLY A 1 223 ? 23.972 20.530 6.665 1.00 81.94 223 GLY A C 1
ATOM 1694 O O . GLY A 1 223 ? 25.130 20.601 7.077 1.00 81.94 223 GLY A O 1
ATOM 1695 N N . GLY A 1 224 ? 23.445 19.391 6.205 1.00 81.69 224 GLY A N 1
ATOM 1696 C CA . GLY A 1 224 ? 24.195 18.135 6.123 1.00 81.69 224 GLY A CA 1
ATOM 1697 C C . GLY A 1 224 ? 25.336 18.184 5.101 1.00 81.69 224 GLY A C 1
ATOM 1698 O O . GLY A 1 224 ? 26.437 17.720 5.386 1.00 81.69 224 GLY A O 1
ATOM 1699 N N . TRP A 1 225 ? 25.105 18.801 3.938 1.00 82.75 225 TRP A N 1
ATOM 1700 C CA . TRP A 1 225 ? 26.109 18.928 2.879 1.00 82.75 225 TRP A CA 1
ATOM 1701 C C . TRP A 1 225 ? 27.276 19.833 3.282 1.00 82.75 225 TRP A C 1
ATOM 1703 O O . TRP A 1 225 ? 28.430 19.481 3.059 1.00 82.75 225 TRP A O 1
ATOM 1713 N N . LEU A 1 226 ? 26.995 20.960 3.946 1.00 82.69 226 LEU A N 1
ATOM 1714 C CA . LEU A 1 226 ? 28.037 21.827 4.501 1.00 82.69 226 LEU A CA 1
ATOM 1715 C C . LEU A 1 226 ? 28.877 21.084 5.545 1.00 82.69 226 LEU A C 1
ATOM 1717 O O . LEU A 1 226 ? 30.099 21.173 5.521 1.00 82.69 226 LEU A O 1
ATOM 1721 N N . ARG A 1 227 ? 28.251 20.299 6.426 1.00 77.06 227 ARG A N 1
ATOM 1722 C CA . ARG A 1 227 ? 28.982 19.504 7.421 1.00 77.06 227 ARG A CA 1
ATOM 1723 C C . ARG A 1 227 ? 29.895 18.457 6.774 1.00 77.06 227 ARG A C 1
ATOM 1725 O O . ARG A 1 227 ? 31.018 18.308 7.232 1.00 77.06 227 ARG A O 1
ATOM 1732 N N . ALA A 1 228 ? 29.456 17.807 5.696 1.00 78.12 228 ALA A N 1
ATOM 1733 C CA . ALA A 1 228 ? 30.263 16.841 4.942 1.00 78.12 228 ALA A CA 1
ATOM 1734 C C . ALA A 1 228 ? 31.436 17.465 4.153 1.00 78.12 228 ALA A C 1
ATOM 1736 O O . ALA A 1 228 ? 32.296 16.740 3.666 1.00 78.12 228 ALA A O 1
ATOM 1737 N N . LEU A 1 229 ? 31.456 18.792 3.979 1.00 76.62 229 LEU A N 1
ATOM 1738 C CA . LEU A 1 229 ? 32.553 19.520 3.328 1.00 76.62 229 LEU A CA 1
ATOM 1739 C C . LEU A 1 229 ? 33.607 20.035 4.322 1.00 76.62 229 LEU A C 1
ATOM 1741 O O . LEU A 1 229 ? 34.737 20.301 3.918 1.00 76.62 229 LEU A O 1
ATOM 1745 N N . PHE A 1 230 ? 33.239 20.212 5.596 1.00 73.31 230 PHE A N 1
ATOM 1746 C CA . PHE A 1 230 ? 34.086 20.806 6.643 1.00 73.31 230 PHE A CA 1
ATOM 1747 C C . PHE A 1 230 ? 34.524 19.809 7.736 1.00 73.31 230 PHE A C 1
ATOM 1749 O O . PHE A 1 230 ? 35.129 20.229 8.724 1.00 73.31 230 PHE A O 1
ATOM 1756 N N . GLY A 1 231 ? 34.240 18.514 7.571 1.00 55.06 231 GLY A N 1
ATOM 1757 C CA . GLY A 1 231 ? 34.651 17.411 8.449 1.00 55.06 231 GLY A CA 1
ATOM 1758 C C . GLY A 1 231 ? 34.827 16.123 7.660 1.00 55.06 231 GLY A C 1
ATOM 1759 O O . GLY A 1 231 ? 35.499 15.221 8.199 1.00 55.06 231 GLY A O 1
#

Secondary structure (DSSP, 8-state):
-HHHHHHHHHHHHS---------------S-HHHHHHHHHHHHHHHHHHHHHHTT---HHHHHHHHHHHHHHH--SSTTTHHHHHHHHHTTTTSS-HHHHHHHHHHHHHSSS-TTHHHHHHHHHHHHHHHHHHHHHHHHHHHHHHHHHHGGGHHHHHH-HHHHHHHHHHHHHHHHHHHHHIIIIIIHHH-SSHHHHHHHHHHHHHHHTS---HHHHHHHHHHHHHHHHHH-

pLDDT: mean 84.49, std 9.51, range [52.75, 96.62]

Foldseek 3Di:
DVLLVVLLVCLLVDDQDPPPDDPPDDDQPDDLVLLVVLVVVLVCLLPVLVVVVVVDVDPLSLLLNQQLNLLQPDDDFLVSSLVSNCVSCCVVVLDHPVQLVVLQVVCVVDPDGSLQSQLSSLCSRPRNSRSVSSSCSNCSSVVSNCSSCRVCVVVLSRDSSNVSSVVSSVVSVVVVVVVVCVPPNCVVQCPDPVSVVLVVVLCCCCPPVVPDNVVSVVVSVVVVVVVVVVD